Protein AF-A0A7W0QBA4-F1 (afdb_monomer_lite)

pLDDT: mean 84.72, std 22.88, range [30.45, 98.88]

Sequence (193 aa):
MWSRLVLVVLVSAGCRDLLGIEDARIVDAARGPLDVGVGDGGGDASGTPGEVSAALLAEWSGCMSLENFTATMMSPAWANLVSTGGQTCSNCHSSGEYGFVANPVDGVMFDMIATKRFYLQQFFVVDFTTGLSAAKVVVNRANINNVATAQPPHAQHPTFPVMNPGMSALDNFYERTRLRRLQGMCDPPRLQD

Structure (mmCIF, N/CA/C/O backbone):
data_AF-A0A7W0QBA4-F1
#
_entry.id   AF-A0A7W0QBA4-F1
#
loop_
_atom_site.group_PDB
_atom_site.id
_atom_site.type_symbol
_atom_site.label_atom_id
_atom_site.label_alt_id
_atom_site.label_comp_id
_atom_site.label_asym_id
_atom_site.label_entity_id
_atom_site.label_seq_id
_atom_site.pdbx_PDB_ins_code
_atom_site.Cartn_x
_atom_site.Cartn_y
_atom_site.Cartn_z
_atom_site.occupancy
_atom_site.B_iso_or_equiv
_atom_site.auth_seq_id
_atom_site.auth_comp_id
_atom_site.auth_asym_id
_atom_site.auth_atom_id
_atom_site.pdbx_PDB_model_num
ATOM 1 N N . MET A 1 1 ? -19.233 -26.504 -61.328 1.00 45.72 1 MET A N 1
ATOM 2 C CA . MET A 1 1 ? -18.551 -25.264 -60.896 1.00 45.72 1 MET A CA 1
ATOM 3 C C . MET A 1 1 ? -19.271 -24.751 -59.659 1.00 45.72 1 MET A C 1
ATOM 5 O O . MET A 1 1 ? -20.447 -24.444 -59.761 1.00 45.72 1 MET A O 1
ATOM 9 N N . TRP A 1 2 ? -18.630 -24.783 -58.489 1.00 35.44 2 TRP A N 1
ATOM 10 C CA . TRP A 1 2 ? -19.231 -24.368 -57.215 1.00 35.44 2 TRP A CA 1
ATOM 11 C C . TRP A 1 2 ? -18.683 -22.986 -56.840 1.00 35.44 2 TRP A C 1
ATOM 13 O O . TRP A 1 2 ? -17.490 -22.857 -56.576 1.00 35.44 2 TRP A O 1
ATOM 23 N N . SER A 1 3 ? -19.541 -21.962 -56.849 1.00 53.41 3 SER A N 1
ATOM 24 C CA . SER A 1 3 ? -19.205 -20.607 -56.391 1.00 53.41 3 SER A CA 1
ATOM 25 C C . SER A 1 3 ? -19.232 -20.544 -54.868 1.00 53.41 3 SER A C 1
ATOM 27 O O . SER A 1 3 ? -20.254 -20.841 -54.251 1.00 53.41 3 SER A O 1
ATOM 29 N N . ARG A 1 4 ? -18.118 -20.129 -54.258 1.00 60.41 4 ARG A N 1
ATOM 30 C CA . ARG A 1 4 ? -18.064 -19.763 -52.840 1.00 60.41 4 ARG A CA 1
ATOM 31 C C . ARG A 1 4 ? -18.326 -18.269 -52.683 1.00 60.41 4 ARG A C 1
ATOM 33 O O . ARG A 1 4 ? -17.564 -17.438 -53.164 1.00 60.41 4 ARG A O 1
ATOM 40 N N . LEU A 1 5 ? -19.417 -17.980 -51.987 1.00 50.75 5 LEU A N 1
ATOM 41 C CA . LEU A 1 5 ? -19.774 -16.695 -51.405 1.00 50.75 5 LEU A CA 1
ATOM 42 C C . LEU A 1 5 ? -18.809 -16.416 -50.236 1.00 50.75 5 LEU A C 1
ATOM 44 O O . LEU A 1 5 ? -18.718 -17.234 -49.321 1.00 50.75 5 LEU A O 1
ATOM 48 N N . VAL A 1 6 ? -18.087 -15.294 -50.253 1.00 55.28 6 VAL A N 1
ATOM 49 C CA . VAL A 1 6 ? -17.344 -14.795 -49.084 1.00 55.28 6 VAL A CA 1
ATOM 50 C C . VAL A 1 6 ? -18.068 -13.550 -48.595 1.00 55.28 6 VAL A C 1
ATOM 52 O O . VAL A 1 6 ? -18.006 -12.495 -49.221 1.00 55.28 6 VAL A O 1
ATOM 55 N N . LEU A 1 7 ? -18.796 -13.701 -47.490 1.00 46.59 7 LEU A N 1
ATOM 56 C CA . LEU A 1 7 ? -19.405 -12.604 -46.752 1.00 46.59 7 LEU A CA 1
ATOM 57 C C . LEU A 1 7 ? -18.383 -12.115 -45.720 1.00 46.59 7 LEU A C 1
ATOM 59 O O . LEU A 1 7 ? -18.110 -12.803 -44.739 1.00 46.59 7 LEU A O 1
ATOM 63 N N . VAL A 1 8 ? -17.800 -10.942 -45.957 1.00 43.72 8 VAL A N 1
ATOM 64 C CA . VAL A 1 8 ? -17.000 -10.226 -44.958 1.00 43.72 8 VAL A CA 1
ATOM 65 C C . VAL A 1 8 ? -17.965 -9.395 -44.122 1.00 43.72 8 VAL A C 1
ATOM 67 O O . VAL A 1 8 ? -18.492 -8.392 -44.597 1.00 43.72 8 VAL A O 1
ATOM 70 N N . VAL A 1 9 ? -18.213 -9.819 -42.884 1.00 42.31 9 VAL A N 1
ATOM 71 C CA . VAL A 1 9 ? -18.894 -8.986 -41.890 1.00 42.31 9 VAL A CA 1
ATOM 72 C C . VAL A 1 9 ? -17.817 -8.266 -41.080 1.00 42.31 9 VAL A C 1
ATOM 74 O O . VAL A 1 9 ? -17.157 -8.860 -40.232 1.00 42.31 9 VAL A O 1
ATOM 77 N N . LEU A 1 10 ? -17.631 -6.979 -41.365 1.00 44.59 10 LEU A N 1
ATOM 78 C CA . LEU A 1 10 ? -16.940 -6.044 -40.482 1.00 44.59 10 LEU A CA 1
ATOM 79 C C . LEU A 1 10 ? -17.926 -5.621 -39.388 1.00 44.59 10 LEU A C 1
ATOM 81 O O . LEU A 1 10 ? -18.837 -4.840 -39.653 1.00 44.59 10 LEU A O 1
ATOM 85 N N . VAL A 1 11 ? -17.750 -6.134 -38.168 1.00 39.34 11 VAL A N 1
ATOM 86 C CA . VAL A 1 11 ? -18.403 -5.577 -36.976 1.00 39.34 11 VAL A CA 1
ATOM 87 C C . VAL A 1 11 ? -17.375 -4.761 -36.207 1.00 39.34 11 VAL A C 1
ATOM 89 O O . VAL A 1 11 ? -16.488 -5.296 -35.549 1.00 39.34 11 VAL A O 1
ATOM 92 N N . SER A 1 12 ? -17.509 -3.443 -36.304 1.00 45.53 12 SER A N 1
ATOM 93 C CA . SER A 1 12 ? -16.925 -2.472 -35.387 1.00 45.53 12 SER A CA 1
ATOM 94 C C . SER A 1 12 ? -17.899 -2.217 -34.231 1.00 45.53 12 SER A C 1
ATOM 96 O O . SER A 1 12 ? -18.944 -1.604 -34.435 1.00 45.53 12 SER A O 1
ATOM 98 N N . ALA A 1 13 ? -17.550 -2.677 -33.034 1.00 36.69 13 ALA A N 1
ATOM 99 C CA . ALA A 1 13 ? -18.070 -2.261 -31.726 1.00 36.69 13 ALA A CA 1
ATOM 100 C C . ALA A 1 13 ? -17.107 -2.895 -30.706 1.00 36.69 13 ALA A C 1
ATOM 102 O O . ALA A 1 13 ? -16.804 -4.074 -30.819 1.00 36.69 13 ALA A O 1
ATOM 103 N N . GLY A 1 14 ? -16.453 -2.192 -29.792 1.00 30.45 14 GLY A N 1
ATOM 104 C CA . GLY A 1 14 ? -16.991 -1.227 -28.846 1.00 30.45 14 GLY A CA 1
ATOM 105 C C . GLY A 1 14 ? -16.596 -1.757 -27.466 1.00 30.45 14 GLY A C 1
ATOM 106 O O . GLY A 1 14 ? -16.993 -2.858 -27.100 1.00 30.45 14 GLY A O 1
ATOM 107 N N . CYS A 1 15 ? -15.763 -1.017 -26.733 1.00 41.12 15 CYS A N 1
ATOM 108 C CA . CYS A 1 15 ? -15.451 -1.309 -25.336 1.00 41.12 15 CYS A CA 1
ATOM 109 C C . CYS A 1 15 ? -16.746 -1.294 -24.521 1.00 41.12 15 CYS A C 1
ATOM 111 O O . CYS A 1 15 ? -17.309 -0.222 -24.299 1.00 41.12 15 CYS A O 1
ATOM 113 N N . ARG A 1 16 ? -17.217 -2.463 -24.088 1.00 37.34 16 ARG A N 1
ATOM 114 C CA . ARG A 1 16 ? -18.247 -2.590 -23.058 1.00 37.34 16 ARG A CA 1
ATOM 115 C C . ARG A 1 16 ? -18.278 -4.011 -22.498 1.00 37.34 16 ARG A C 1
ATOM 117 O O . ARG A 1 16 ? -18.418 -4.967 -23.250 1.00 37.34 16 ARG A O 1
ATOM 124 N N . ASP A 1 17 ? -18.144 -4.079 -21.179 1.00 38.47 17 ASP A N 1
ATOM 125 C CA . ASP A 1 17 ? -18.744 -5.060 -20.275 1.00 38.47 17 ASP A CA 1
ATOM 126 C C . ASP A 1 17 ? -18.506 -6.552 -20.567 1.00 38.47 17 ASP A C 1
ATOM 128 O O . ASP A 1 17 ? -19.326 -7.241 -21.166 1.00 38.47 17 ASP A O 1
ATOM 132 N N . LEU A 1 18 ? -17.412 -7.081 -20.010 1.00 37.62 18 LEU A N 1
ATOM 133 C CA . LEU A 1 18 ? -17.233 -8.511 -19.750 1.00 37.62 18 LEU A CA 1
ATOM 134 C C . LEU A 1 18 ? -16.583 -8.703 -18.377 1.00 37.62 18 LEU A C 1
ATOM 136 O O . LEU A 1 18 ? -15.387 -8.936 -18.294 1.00 37.62 18 LEU A O 1
ATOM 140 N N . LEU A 1 19 ? -17.384 -8.597 -17.316 1.00 42.78 19 LEU A N 1
ATOM 141 C CA . LEU A 1 19 ? -17.355 -9.506 -16.163 1.00 42.78 19 LEU A CA 1
ATOM 142 C C . LEU A 1 19 ? -18.742 -9.469 -15.510 1.00 42.78 19 LEU A C 1
ATOM 144 O O . LEU A 1 19 ? -19.047 -8.613 -14.683 1.00 42.78 19 LEU A O 1
ATOM 148 N N . GLY A 1 20 ? -19.590 -10.404 -15.940 1.00 34.78 20 GLY A N 1
ATOM 149 C CA . GLY A 1 20 ? -20.865 -10.703 -15.309 1.00 34.78 20 GLY A CA 1
ATOM 150 C C . GLY A 1 20 ? -20.654 -11.294 -13.919 1.00 34.78 20 GLY A C 1
ATOM 151 O O . GLY A 1 20 ? -20.263 -12.450 -13.780 1.00 34.78 20 GLY A O 1
ATOM 152 N N . ILE A 1 21 ? -20.954 -10.494 -12.901 1.00 43.38 21 ILE A N 1
ATOM 153 C CA . ILE A 1 21 ? -21.351 -10.982 -11.583 1.00 43.38 21 ILE A CA 1
ATOM 154 C C . ILE A 1 21 ? -22.841 -10.672 -11.478 1.00 43.38 21 ILE A C 1
ATOM 156 O O . ILE A 1 21 ? -23.240 -9.633 -10.959 1.00 43.38 21 ILE A O 1
ATOM 160 N N . GLU A 1 22 ? -23.662 -11.542 -12.057 1.00 47.38 22 GLU A N 1
ATOM 161 C CA . GLU A 1 22 ? -25.091 -11.556 -11.770 1.00 47.38 22 GLU A CA 1
ATOM 162 C C . GLU A 1 22 ? -25.349 -12.542 -10.625 1.00 47.38 22 GLU A C 1
ATOM 164 O O . GLU A 1 22 ? -24.868 -13.673 -10.629 1.00 47.38 22 GLU A O 1
ATOM 169 N N . ASP A 1 23 ? -26.133 -12.066 -9.660 1.00 47.59 23 ASP A N 1
ATOM 170 C CA . ASP A 1 23 ? -26.875 -12.837 -8.661 1.00 47.59 23 ASP A CA 1
ATOM 171 C C . ASP A 1 23 ? -26.090 -13.450 -7.479 1.00 47.59 23 ASP A C 1
ATOM 173 O O . ASP A 1 23 ? -26.145 -14.644 -7.189 1.00 47.59 23 ASP A O 1
ATOM 177 N N . ALA A 1 24 ? -25.466 -12.587 -6.672 1.00 43.06 24 ALA A N 1
ATOM 178 C CA . ALA A 1 24 ? -25.405 -12.827 -5.230 1.00 43.06 24 ALA A CA 1
ATOM 179 C C . ALA A 1 24 ? -26.558 -12.064 -4.570 1.00 43.06 24 ALA A C 1
ATOM 181 O O . ALA A 1 24 ? -26.419 -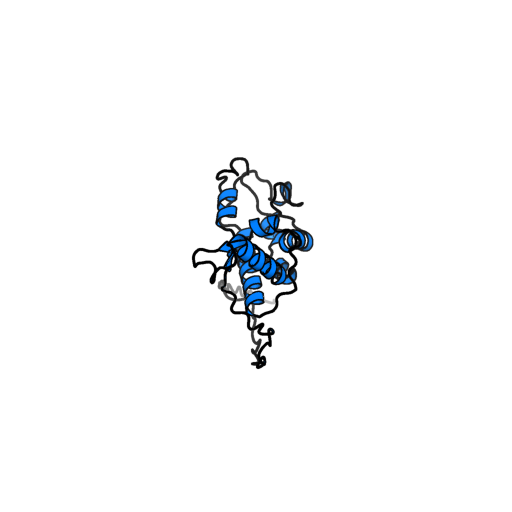10.910 -4.160 1.00 43.06 24 ALA A O 1
ATOM 182 N N . ARG A 1 25 ? -27.719 -12.719 -4.483 1.00 39.66 25 ARG A N 1
ATOM 183 C CA . ARG A 1 25 ? -28.783 -12.306 -3.570 1.00 39.66 25 ARG A CA 1
ATOM 184 C C . ARG A 1 25 ? -28.181 -12.201 -2.177 1.00 39.66 25 ARG A C 1
ATOM 186 O O . ARG A 1 25 ? -27.813 -13.208 -1.574 1.00 39.66 25 ARG A O 1
ATOM 193 N N . ILE A 1 26 ? -28.091 -10.974 -1.680 1.00 43.50 26 ILE A N 1
ATOM 194 C CA . ILE A 1 26 ? -27.924 -10.693 -0.261 1.00 43.50 26 ILE A CA 1
ATOM 195 C C . ILE A 1 26 ? -29.201 -11.211 0.398 1.00 43.50 26 ILE A C 1
ATOM 197 O O . ILE A 1 26 ? -30.227 -10.539 0.441 1.00 43.50 26 ILE A O 1
ATOM 201 N N . VAL A 1 27 ? -29.164 -12.466 0.832 1.00 45.78 27 VAL A N 1
ATOM 202 C CA . VAL A 1 27 ? -30.035 -12.923 1.904 1.00 45.78 27 VAL A CA 1
ATOM 203 C C . VAL A 1 27 ? -29.651 -12.101 3.124 1.00 45.78 27 VAL A C 1
ATOM 205 O O . VAL A 1 27 ? -28.523 -12.198 3.611 1.00 45.78 27 VAL A O 1
ATOM 208 N N . ASP A 1 28 ? -30.598 -11.280 3.573 1.00 48.62 28 ASP A N 1
ATOM 209 C CA . ASP A 1 28 ? -30.685 -10.746 4.927 1.00 48.62 28 ASP A CA 1
ATOM 210 C C . ASP A 1 28 ? -30.598 -11.915 5.919 1.00 48.62 28 ASP A C 1
ATOM 212 O O . ASP A 1 28 ? -31.590 -12.439 6.426 1.00 48.62 28 ASP A O 1
ATOM 216 N N . ALA A 1 29 ? -29.378 -12.362 6.196 1.00 49.56 29 ALA A N 1
ATOM 217 C CA . ALA A 1 29 ? -29.083 -13.025 7.442 1.00 49.56 29 ALA A CA 1
ATOM 218 C C . ALA A 1 29 ? -29.080 -11.911 8.481 1.00 49.56 29 ALA A C 1
ATOM 220 O O . ALA A 1 29 ? -28.081 -11.212 8.657 1.00 49.56 29 ALA A O 1
ATOM 221 N N . ALA A 1 30 ? -30.232 -11.738 9.127 1.00 47.69 30 ALA A N 1
ATOM 222 C CA . ALA A 1 30 ? -30.362 -11.056 10.397 1.00 47.69 30 ALA A CA 1
ATOM 223 C C . ALA A 1 30 ? -29.264 -11.578 11.335 1.00 47.69 30 ALA A C 1
ATOM 225 O O . ALA A 1 30 ? -29.395 -12.621 11.978 1.00 47.69 30 ALA A O 1
ATOM 226 N N . ARG A 1 31 ? -28.134 -10.868 11.358 1.00 48.75 31 ARG A N 1
ATOM 227 C CA . ARG A 1 31 ? -27.120 -11.013 12.386 1.00 48.75 31 ARG A CA 1
ATOM 228 C C . ARG A 1 31 ? -27.800 -10.516 13.652 1.00 48.75 31 ARG A C 1
ATOM 230 O O . ARG A 1 31 ? -28.075 -9.325 13.788 1.00 48.75 31 ARG A O 1
ATOM 237 N N . GLY A 1 32 ? -28.116 -11.455 14.543 1.00 43.56 32 GLY A N 1
ATOM 238 C CA . GLY A 1 32 ? -28.360 -11.131 15.940 1.00 43.56 32 GLY A CA 1
ATOM 239 C C . GLY A 1 32 ? -27.224 -10.244 16.463 1.00 43.56 32 GLY A C 1
ATOM 240 O O . GLY A 1 32 ? -26.131 -10.255 15.883 1.00 43.56 32 GLY A O 1
ATOM 241 N N . PRO A 1 33 ? -27.482 -9.437 17.503 1.00 41.00 33 PRO A N 1
ATOM 242 C CA . PRO A 1 33 ? -26.489 -8.515 18.026 1.00 41.00 33 PRO A CA 1
ATOM 243 C C . PRO A 1 33 ? -25.204 -9.291 18.300 1.00 41.00 33 PRO A C 1
ATOM 245 O O . PRO A 1 33 ? -25.204 -10.274 19.040 1.00 41.00 33 PRO A O 1
ATOM 248 N N . LEU A 1 34 ? -24.125 -8.877 17.637 1.00 45.38 34 LEU A N 1
ATOM 249 C CA . LEU A 1 34 ? -22.789 -9.244 18.058 1.00 45.38 34 LEU A CA 1
ATOM 250 C C . LEU A 1 34 ? -22.664 -8.706 19.479 1.00 45.38 34 LEU A C 1
ATOM 252 O O . LEU A 1 34 ? -22.518 -7.502 19.675 1.00 45.38 34 LEU A O 1
ATOM 256 N N . ASP A 1 35 ? -22.773 -9.600 20.455 1.00 35.34 35 ASP A N 1
ATOM 257 C CA . ASP A 1 35 ? -22.315 -9.371 21.817 1.00 35.34 35 ASP A CA 1
ATOM 258 C C . ASP A 1 35 ? -20.780 -9.326 21.770 1.00 35.34 35 ASP A C 1
ATOM 260 O O . ASP A 1 35 ? -20.065 -10.259 22.133 1.00 35.34 35 ASP A O 1
ATOM 264 N N . VAL A 1 36 ? -20.259 -8.239 21.193 1.00 47.88 36 VAL A N 1
ATOM 265 C CA . VAL A 1 36 ? -18.981 -7.682 21.617 1.00 47.88 36 VAL A CA 1
ATOM 266 C C . VAL A 1 36 ? -19.221 -7.299 23.060 1.00 47.88 36 VAL A C 1
ATOM 268 O O . VAL A 1 36 ? -19.867 -6.284 23.304 1.00 47.88 36 VAL A O 1
ATOM 271 N N . GLY A 1 37 ? -18.779 -8.164 23.976 1.00 36.34 37 GLY A N 1
ATOM 272 C CA . GLY A 1 37 ? -18.948 -7.981 25.408 1.00 36.34 37 GLY A CA 1
ATOM 273 C C . GLY A 1 37 ? -18.730 -6.520 25.767 1.00 36.34 37 GLY A C 1
ATOM 274 O O . GLY A 1 37 ? -17.611 -6.008 25.690 1.00 36.34 37 GLY A O 1
ATOM 275 N N . VAL A 1 38 ? -19.836 -5.851 26.088 1.00 43.50 38 VAL A N 1
ATOM 276 C CA . VAL A 1 38 ? -19.849 -4.468 26.537 1.00 43.50 38 VAL A CA 1
ATOM 277 C C . VAL A 1 38 ? -19.239 -4.500 27.928 1.00 43.50 38 VAL A C 1
ATOM 279 O O . VAL A 1 38 ? -19.915 -4.672 28.938 1.00 43.50 38 VAL A O 1
ATOM 282 N N . GLY A 1 39 ? -17.912 -4.407 27.972 1.00 40.94 39 GLY A N 1
ATOM 283 C CA . GLY A 1 39 ? -17.235 -3.870 29.131 1.00 40.94 39 GLY A CA 1
ATOM 284 C C . GLY A 1 39 ? -17.752 -2.451 29.296 1.00 40.94 39 GLY A C 1
ATOM 285 O O . GLY A 1 39 ? -17.427 -1.579 28.496 1.00 40.94 39 GLY A O 1
ATOM 286 N N . ASP A 1 40 ? -18.586 -2.256 30.311 1.00 42.72 40 ASP A N 1
ATOM 287 C CA . ASP A 1 40 ? -19.235 -1.007 30.720 1.00 42.72 40 ASP A CA 1
ATOM 288 C C . ASP A 1 40 ? -18.215 -0.008 31.317 1.00 42.72 40 ASP A C 1
ATOM 290 O O . ASP A 1 40 ? -18.394 0.585 32.378 1.00 42.72 40 ASP A O 1
ATOM 294 N N . GLY A 1 41 ? -17.062 0.115 30.661 1.00 43.06 41 GLY A N 1
ATOM 295 C CA . GLY A 1 41 ? -16.023 1.077 30.962 1.00 43.06 41 GLY A CA 1
ATOM 296 C C . GLY A 1 41 ? -16.129 2.205 29.957 1.00 43.06 41 GLY A C 1
ATOM 297 O O . GLY A 1 41 ? -15.647 2.072 28.836 1.00 43.06 41 GLY A O 1
ATOM 298 N N . GLY A 1 42 ? -16.747 3.313 30.366 1.00 43.16 42 GLY A N 1
ATOM 299 C CA . GLY A 1 42 ? -16.708 4.596 29.665 1.00 43.16 42 GLY A CA 1
ATOM 300 C C . GLY A 1 42 ? -15.283 5.147 29.586 1.00 43.16 42 GLY A C 1
ATOM 301 O O . GLY A 1 42 ? -14.950 6.126 30.245 1.00 43.16 42 GLY A O 1
ATOM 302 N N . GLY A 1 43 ? -14.426 4.482 28.817 1.00 44.28 43 GLY A N 1
ATOM 303 C CA . GLY A 1 43 ? -13.134 4.987 28.409 1.00 44.28 43 GLY A CA 1
ATOM 304 C C . GLY A 1 43 ? -13.364 5.932 27.249 1.00 44.28 43 GLY A C 1
ATOM 305 O O . GLY A 1 43 ? -13.746 5.497 26.162 1.00 44.28 43 GLY A O 1
ATOM 306 N N . ASP A 1 44 ? -13.130 7.221 27.484 1.00 54.12 44 ASP A N 1
ATOM 307 C CA . ASP A 1 44 ? -12.866 8.182 26.420 1.00 54.12 44 ASP A CA 1
ATOM 308 C C . ASP A 1 44 ? -12.001 7.515 25.344 1.00 54.12 44 ASP A C 1
ATOM 310 O O . ASP A 1 44 ? -11.080 6.761 25.674 1.00 54.12 44 ASP A O 1
ATOM 314 N N . ALA A 1 45 ? -12.265 7.803 24.068 1.00 54.72 45 ALA A N 1
ATOM 315 C CA . ALA A 1 45 ? -11.387 7.468 22.946 1.00 54.72 45 ALA A CA 1
ATOM 316 C C . ALA A 1 45 ? -10.035 8.211 23.080 1.00 54.72 45 ALA A C 1
ATOM 318 O O . ALA A 1 45 ? -9.700 9.095 22.298 1.00 54.72 45 ALA A O 1
ATOM 319 N N . SER A 1 46 ? -9.291 7.883 24.132 1.00 65.12 46 SER A N 1
ATOM 320 C CA . SER A 1 46 ? -8.207 8.638 24.766 1.00 65.12 46 SER A CA 1
ATOM 321 C C . SER A 1 46 ? -6.829 8.091 24.400 1.00 65.12 46 SER A C 1
ATOM 323 O O . SER A 1 46 ? -5.838 8.394 25.058 1.00 65.12 46 SER A O 1
ATOM 325 N N . GLY A 1 47 ? -6.752 7.311 23.321 1.00 85.56 47 GLY A N 1
ATOM 326 C CA . GLY A 1 47 ? -5.483 6.865 22.767 1.00 85.56 47 GLY A CA 1
ATOM 327 C C . GLY A 1 47 ? -4.718 8.026 22.134 1.00 85.56 47 GLY A C 1
ATOM 328 O O . GLY A 1 47 ? -5.284 8.877 21.445 1.00 85.56 47 GLY A O 1
ATOM 329 N N . THR A 1 48 ? -3.406 8.044 22.323 1.00 94.69 48 THR A N 1
ATOM 330 C CA . THR A 1 48 ? -2.494 8.890 21.553 1.00 94.69 48 THR A CA 1
ATOM 331 C C . THR A 1 48 ? -2.583 8.550 20.055 1.00 94.69 48 THR A C 1
ATOM 333 O O . THR A 1 48 ? -2.941 7.424 19.693 1.00 94.69 48 THR A O 1
ATOM 336 N N . PRO A 1 49 ? -2.195 9.464 19.141 1.00 95.31 49 PRO A N 1
ATOM 337 C CA . PRO A 1 49 ? -2.126 9.146 17.712 1.00 95.31 49 PRO A CA 1
ATOM 338 C C . PRO A 1 49 ? -1.313 7.876 17.404 1.00 95.31 49 PRO A C 1
ATOM 340 O O . PRO A 1 49 ? -1.652 7.131 16.488 1.00 95.31 49 PRO A O 1
ATOM 343 N N . GLY A 1 50 ? -0.256 7.606 18.178 1.00 95.56 50 GLY A N 1
ATOM 344 C CA . GLY A 1 50 ? 0.567 6.407 18.025 1.00 95.56 50 GLY A CA 1
ATOM 345 C C . GLY A 1 50 ? -0.190 5.120 18.352 1.00 95.56 50 GLY A C 1
ATOM 346 O O . GLY A 1 50 ? -0.141 4.172 17.570 1.00 95.56 50 GLY A O 1
ATOM 347 N N . GLU A 1 51 ? -0.934 5.101 19.458 1.00 95.75 51 GLU A N 1
ATOM 348 C CA . GLU A 1 51 ? -1.742 3.947 19.875 1.00 95.75 51 GLU A CA 1
ATOM 349 C C . GLU A 1 51 ? -2.895 3.688 18.903 1.00 95.75 51 GLU A C 1
ATOM 351 O O . GLU A 1 51 ? -3.091 2.553 18.468 1.00 95.75 51 GLU A O 1
ATOM 356 N N . VAL A 1 52 ? -3.603 4.745 18.486 1.00 96.19 52 VAL A N 1
ATOM 357 C CA . VAL A 1 52 ? -4.681 4.640 17.489 1.00 96.19 52 VAL A CA 1
ATOM 358 C C . VAL A 1 52 ? -4.130 4.134 16.156 1.00 96.19 52 VAL A C 1
ATOM 360 O O . VAL A 1 52 ? -4.724 3.255 15.532 1.00 96.19 52 VAL A O 1
ATOM 363 N N . SER A 1 53 ? -2.966 4.637 15.733 1.00 97.06 53 SER A N 1
ATOM 364 C CA . SER A 1 53 ? -2.315 4.189 14.501 1.00 97.06 53 SER A CA 1
ATOM 365 C C . SER A 1 53 ? -1.923 2.713 14.568 1.00 97.06 53 SER A C 1
ATOM 367 O O . SER A 1 53 ? -2.230 1.945 13.655 1.00 97.06 53 SER A O 1
ATOM 369 N N . ALA A 1 54 ? -1.294 2.294 15.669 1.00 96.69 54 ALA A N 1
ATOM 370 C CA . ALA A 1 54 ? -0.887 0.910 15.875 1.00 96.69 54 ALA A CA 1
ATOM 371 C C . ALA A 1 54 ? -2.089 -0.045 15.863 1.00 96.69 54 ALA A C 1
ATOM 373 O O . ALA A 1 54 ? -2.033 -1.070 15.183 1.00 96.69 54 ALA A O 1
ATOM 374 N N . ALA A 1 55 ? -3.182 0.310 16.546 1.00 96.56 55 ALA A N 1
ATOM 375 C CA . ALA A 1 55 ? -4.404 -0.489 16.576 1.00 96.56 55 ALA A CA 1
ATOM 376 C C . ALA A 1 55 ? -5.050 -0.613 15.185 1.00 96.56 55 ALA A C 1
ATOM 378 O O . ALA A 1 55 ? -5.363 -1.721 14.751 1.00 96.56 55 ALA A O 1
ATOM 379 N N . LEU A 1 56 ? -5.184 0.499 14.451 1.00 97.81 56 LEU A N 1
ATOM 380 C CA . LEU A 1 56 ? -5.771 0.497 13.106 1.00 97.81 56 LEU A CA 1
ATOM 381 C C . LEU A 1 56 ? -4.928 -0.290 12.100 1.00 97.81 56 LEU A C 1
ATOM 383 O O . LEU A 1 56 ? -5.482 -1.025 11.287 1.00 97.81 56 LEU A O 1
ATOM 387 N N . LEU A 1 57 ? -3.599 -0.166 12.140 1.00 98.31 57 LEU A N 1
ATOM 388 C CA . LEU A 1 57 ? -2.717 -0.929 11.252 1.00 98.31 57 LEU A CA 1
ATOM 389 C C . LEU A 1 57 ? -2.700 -2.423 11.601 1.00 98.31 57 LEU A C 1
ATOM 391 O O . LEU A 1 57 ? -2.658 -3.257 10.695 1.00 98.31 57 LEU A O 1
ATOM 395 N N . ALA A 1 58 ? -2.777 -2.771 12.889 1.00 98.25 58 ALA A N 1
ATOM 396 C CA . ALA A 1 58 ? -2.908 -4.157 13.327 1.00 98.25 58 ALA A CA 1
ATOM 397 C C . ALA A 1 58 ? -4.224 -4.770 12.820 1.00 98.25 58 ALA A C 1
ATOM 399 O O . ALA A 1 58 ? -4.193 -5.813 12.166 1.00 98.25 58 ALA A O 1
ATOM 400 N N . GLU A 1 59 ? -5.360 -4.096 13.018 1.00 98.25 59 GLU A N 1
ATOM 401 C CA . GLU A 1 59 ? -6.656 -4.512 12.464 1.00 98.25 59 GLU A CA 1
ATOM 402 C C . GLU A 1 59 ? -6.581 -4.666 10.936 1.00 98.25 59 GLU A C 1
ATOM 404 O O . GLU A 1 59 ? -6.928 -5.713 10.386 1.00 98.25 59 GLU A O 1
ATOM 409 N N . TRP A 1 60 ? -6.048 -3.655 10.243 1.00 98.62 60 TRP A N 1
ATOM 410 C CA . TRP A 1 60 ? -5.928 -3.640 8.786 1.00 98.62 60 TRP A CA 1
ATOM 411 C C . TRP A 1 60 ? -5.154 -4.843 8.241 1.00 98.62 60 TRP A C 1
ATOM 413 O O . TRP A 1 60 ? -5.575 -5.451 7.256 1.00 98.62 60 TRP A O 1
ATOM 423 N N . SER A 1 61 ? -4.071 -5.244 8.913 1.00 98.69 61 SER A N 1
ATOM 424 C CA . SER A 1 61 ? -3.292 -6.431 8.535 1.00 98.69 61 SER A CA 1
ATOM 425 C C . SER A 1 61 ? -4.078 -7.744 8.623 1.00 98.69 61 SER A C 1
ATOM 427 O O . SER A 1 61 ? -3.835 -8.661 7.836 1.00 98.69 61 SER A O 1
ATOM 429 N N . GLY A 1 62 ? -5.050 -7.829 9.536 1.00 98.56 62 GLY A N 1
ATOM 430 C CA . GLY A 1 62 ? -5.995 -8.943 9.627 1.00 98.56 62 GLY A CA 1
ATOM 431 C C . GLY A 1 62 ? -7.068 -8.893 8.536 1.00 98.56 62 GLY A C 1
ATOM 432 O O . GLY A 1 62 ? -7.514 -9.927 8.042 1.00 98.56 62 GLY A O 1
ATOM 433 N N . CYS A 1 63 ? -7.453 -7.696 8.090 1.00 98.69 63 CYS A N 1
ATOM 434 C CA . CYS A 1 63 ? -8.446 -7.510 7.027 1.00 98.69 63 CYS A CA 1
ATOM 435 C C . CYS A 1 63 ? -7.895 -7.759 5.615 1.00 98.69 63 CYS A C 1
ATOM 437 O O . CYS A 1 63 ? -8.662 -8.055 4.693 1.00 98.69 63 CYS A O 1
ATOM 439 N N . MET A 1 64 ? -6.579 -7.640 5.425 1.00 98.81 64 MET A N 1
ATOM 440 C CA . MET A 1 64 ? -5.904 -8.030 4.187 1.00 98.81 64 MET A CA 1
ATOM 441 C C . MET A 1 64 ? -6.081 -9.535 3.918 1.00 98.81 64 MET A C 1
ATOM 443 O O . MET A 1 64 ? -6.242 -10.332 4.837 1.00 98.81 64 MET A O 1
ATOM 447 N N . SER A 1 65 ? -6.022 -9.960 2.655 1.00 98.69 65 SER A N 1
ATOM 448 C CA . SER A 1 65 ? -5.999 -11.392 2.307 1.00 98.69 65 SER A CA 1
ATOM 449 C C . SER A 1 65 ? -5.155 -11.633 1.065 1.00 98.69 65 SER A C 1
ATOM 451 O O . SER A 1 65 ? -5.167 -10.808 0.149 1.00 98.69 65 SER A O 1
ATOM 453 N N . LEU A 1 66 ? -4.450 -12.767 1.035 1.00 98.69 66 LEU A N 1
ATOM 454 C CA . LEU A 1 66 ? -3.620 -13.156 -0.104 1.00 98.69 66 LEU A CA 1
ATOM 455 C C . LEU A 1 66 ? -4.461 -13.310 -1.377 1.00 98.69 66 LEU A C 1
ATOM 457 O O . LEU A 1 66 ? -4.049 -12.859 -2.435 1.00 98.69 66 LEU A O 1
ATOM 461 N N . GLU A 1 67 ? -5.675 -13.855 -1.259 1.00 98.69 67 GLU A N 1
ATOM 462 C CA . GLU A 1 67 ? -6.619 -13.972 -2.375 1.00 98.69 67 GLU A CA 1
ATOM 463 C C . GLU A 1 67 ? -6.896 -12.615 -3.035 1.00 98.69 67 GLU A C 1
ATOM 465 O O . GLU A 1 67 ? -6.719 -12.466 -4.243 1.00 98.69 67 GLU A O 1
ATOM 470 N N . ASN A 1 68 ? -7.272 -11.598 -2.249 1.00 98.62 68 ASN A N 1
ATOM 471 C CA . ASN A 1 68 ? -7.506 -10.263 -2.792 1.00 98.62 68 ASN A CA 1
ATOM 472 C C . ASN A 1 68 ? -6.217 -9.622 -3.314 1.00 98.62 68 ASN A C 1
ATOM 474 O O . ASN A 1 68 ? -6.285 -8.885 -4.288 1.00 98.62 68 ASN A O 1
ATOM 478 N N . PHE A 1 69 ? -5.067 -9.892 -2.694 1.00 98.75 69 PHE A N 1
ATOM 479 C CA . PHE A 1 69 ? -3.772 -9.362 -3.125 1.00 98.75 69 PHE A CA 1
ATOM 480 C C . PHE A 1 69 ? -3.366 -9.893 -4.509 1.00 98.75 69 PHE A C 1
ATOM 482 O O . PHE A 1 69 ? -3.009 -9.112 -5.394 1.00 98.75 69 PHE A O 1
ATOM 489 N N . THR A 1 70 ? -3.504 -11.206 -4.717 1.00 98.75 70 THR A N 1
ATOM 490 C CA . THR A 1 70 ? -3.305 -11.868 -6.012 1.00 98.75 70 THR A CA 1
ATOM 491 C C . THR A 1 70 ? -4.335 -11.393 -7.033 1.00 98.75 70 THR A C 1
ATOM 493 O O . THR A 1 70 ? -3.976 -11.012 -8.145 1.00 98.75 70 THR A O 1
ATOM 496 N N . ALA A 1 71 ? -5.619 -11.337 -6.661 1.00 98.62 71 ALA A N 1
ATOM 497 C CA . ALA A 1 71 ? -6.693 -10.925 -7.567 1.00 98.62 71 ALA A CA 1
ATOM 498 C C . ALA A 1 71 ? -6.547 -9.479 -8.073 1.00 98.62 71 ALA A C 1
ATOM 500 O O . ALA A 1 71 ? -7.055 -9.149 -9.144 1.00 98.62 71 ALA A O 1
ATOM 501 N N . THR A 1 72 ? -5.871 -8.605 -7.323 1.00 98.62 72 THR A N 1
ATOM 502 C CA . THR A 1 72 ? -5.610 -7.216 -7.730 1.00 98.62 72 THR A CA 1
ATOM 503 C C . THR A 1 72 ? -4.253 -7.016 -8.381 1.00 98.62 72 THR A C 1
ATOM 505 O O . THR A 1 72 ? -3.919 -5.879 -8.708 1.00 98.62 72 THR A O 1
ATOM 508 N N . MET A 1 73 ? -3.490 -8.091 -8.607 1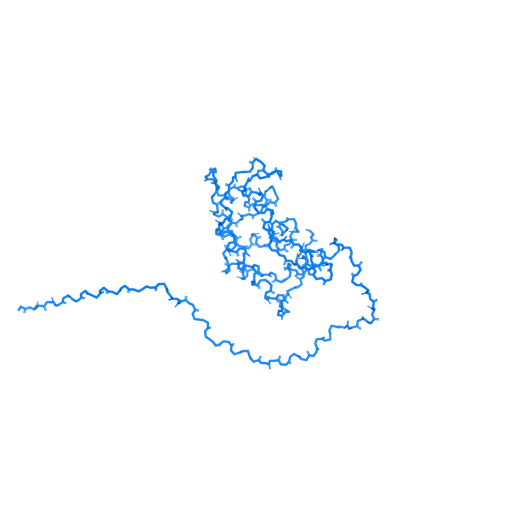.00 98.50 73 MET A N 1
ATOM 509 C CA . MET A 1 73 ? -2.185 -8.054 -9.270 1.00 98.50 73 MET A CA 1
ATOM 510 C C . MET A 1 73 ? -1.158 -7.179 -8.533 1.00 98.50 73 MET A C 1
ATOM 512 O O . MET A 1 73 ? -0.292 -6.581 -9.171 1.00 98.50 73 MET A O 1
ATOM 516 N N . MET A 1 74 ? -1.235 -7.088 -7.198 1.00 98.62 74 MET A N 1
ATOM 517 C CA . MET A 1 74 ? -0.369 -6.205 -6.403 1.00 98.62 74 MET A CA 1
ATOM 518 C C . MET A 1 74 ? 1.119 -6.475 -6.628 1.00 98.62 74 MET A C 1
ATOM 520 O O . MET A 1 74 ? 1.868 -5.557 -6.966 1.00 98.62 74 MET A O 1
ATOM 524 N N . SER A 1 75 ? 1.543 -7.729 -6.481 1.00 98.69 75 SER A N 1
ATOM 525 C CA . SER A 1 75 ? 2.939 -8.120 -6.664 1.00 98.69 75 SER A CA 1
ATOM 526 C C . SER A 1 75 ? 3.449 -7.857 -8.083 1.00 98.69 75 SER A C 1
ATOM 528 O O . SER A 1 75 ? 4.377 -7.058 -8.229 1.00 98.69 75 SER A O 1
ATOM 530 N N . PRO A 1 76 ? 2.856 -8.427 -9.152 1.00 98.50 76 PRO A N 1
ATOM 531 C CA . PRO A 1 76 ? 3.377 -8.228 -10.500 1.00 98.50 76 PRO A CA 1
ATOM 532 C C . PRO A 1 76 ? 3.294 -6.770 -10.971 1.00 98.50 76 PRO A C 1
ATOM 534 O O . PRO A 1 76 ? 4.154 -6.351 -11.745 1.00 98.50 76 PRO A O 1
ATOM 537 N N . ALA A 1 77 ? 2.311 -5.980 -10.524 1.00 98.56 77 ALA A N 1
ATOM 538 C CA . ALA A 1 77 ? 2.193 -4.579 -10.928 1.00 98.56 77 ALA A CA 1
ATOM 539 C C . ALA A 1 77 ? 3.315 -3.701 -10.353 1.00 98.56 77 ALA A C 1
ATOM 541 O O . ALA A 1 77 ? 3.837 -2.842 -11.064 1.00 98.56 77 ALA A O 1
ATOM 542 N N . TRP A 1 78 ? 3.709 -3.927 -9.095 1.00 98.56 78 TRP A N 1
ATOM 543 C CA . TRP A 1 78 ? 4.832 -3.221 -8.473 1.00 98.56 78 TRP A CA 1
ATOM 544 C C . TRP A 1 78 ? 6.181 -3.786 -8.909 1.00 98.56 78 TRP A C 1
ATOM 546 O O . TRP A 1 78 ? 7.063 -3.026 -9.295 1.00 98.56 78 TRP A O 1
ATOM 556 N N . ALA A 1 79 ? 6.342 -5.110 -8.906 1.00 98.50 79 ALA A N 1
ATOM 557 C CA . ALA A 1 79 ? 7.599 -5.776 -9.244 1.00 98.50 79 ALA A CA 1
ATOM 558 C C . ALA A 1 79 ? 8.098 -5.434 -10.656 1.00 98.50 79 ALA A C 1
ATOM 560 O O . ALA A 1 79 ? 9.299 -5.233 -10.837 1.00 98.50 79 ALA A O 1
ATOM 561 N N . ASN A 1 80 ? 7.183 -5.329 -11.628 1.00 98.50 80 ASN A N 1
ATOM 562 C CA . ASN A 1 80 ? 7.501 -5.071 -13.035 1.00 98.50 80 ASN A CA 1
ATOM 563 C C . ASN A 1 80 ? 7.492 -3.582 -13.414 1.00 98.50 80 ASN A C 1
ATOM 565 O O . ASN A 1 80 ? 7.701 -3.254 -14.584 1.00 98.50 80 ASN A O 1
ATOM 569 N N . LEU A 1 81 ? 7.235 -2.673 -12.469 1.00 98.19 81 LEU A N 1
ATOM 570 C CA . LEU A 1 81 ? 7.255 -1.243 -12.755 1.00 98.19 81 LEU A CA 1
ATOM 571 C C . LEU A 1 81 ? 8.679 -0.810 -13.116 1.00 98.19 81 LEU A C 1
ATOM 573 O O . LEU A 1 81 ? 9.610 -1.009 -12.338 1.00 98.19 81 LEU A O 1
ATOM 577 N N . VAL A 1 82 ? 8.843 -0.229 -14.305 1.00 98.12 82 VAL A N 1
ATOM 578 C CA . VAL A 1 82 ? 10.145 0.202 -14.826 1.00 98.12 82 VAL A CA 1
ATOM 579 C C . VAL A 1 82 ? 10.398 1.658 -14.444 1.00 98.12 82 VAL A C 1
ATOM 581 O O . VAL A 1 82 ? 9.578 2.538 -14.712 1.00 98.12 82 VAL A O 1
ATOM 584 N N . SER A 1 83 ? 11.547 1.909 -13.827 1.00 97.88 83 SER A N 1
ATOM 585 C CA . SER A 1 83 ? 12.024 3.255 -13.508 1.00 97.88 83 SER A CA 1
ATOM 586 C C . SER A 1 83 ? 12.611 3.969 -14.730 1.00 97.88 83 SER A C 1
ATOM 588 O O . SER A 1 83 ? 12.903 3.358 -15.759 1.00 97.88 83 SER A O 1
ATOM 590 N N . THR A 1 84 ? 12.884 5.267 -14.608 1.00 97.38 84 THR A N 1
ATOM 591 C CA . THR A 1 84 ? 13.617 6.040 -15.626 1.00 97.38 84 THR A CA 1
ATOM 592 C C . THR A 1 84 ? 15.048 5.544 -15.857 1.00 97.38 84 THR A C 1
ATOM 594 O O . THR A 1 84 ? 15.620 5.819 -16.908 1.00 97.38 84 THR A O 1
ATOM 597 N N . GLY A 1 85 ? 15.605 4.757 -14.929 1.00 95.12 85 GLY A N 1
ATOM 598 C CA . GLY A 1 85 ? 16.885 4.059 -15.086 1.00 95.12 85 GLY A CA 1
ATOM 599 C C . GLY A 1 85 ? 16.801 2.734 -15.858 1.00 95.12 85 GLY A C 1
ATOM 600 O O . GLY A 1 85 ? 17.811 2.046 -15.988 1.00 95.12 85 GLY A O 1
ATOM 601 N N . GLY A 1 86 ? 15.617 2.334 -16.335 1.00 97.19 86 GLY A N 1
ATOM 602 C CA . GLY A 1 86 ? 15.413 1.106 -17.115 1.00 97.19 86 GLY A CA 1
ATOM 603 C C . GLY A 1 86 ? 15.414 -0.193 -16.300 1.00 97.19 86 GLY A C 1
ATOM 604 O O . GLY A 1 86 ? 15.270 -1.266 -16.877 1.00 97.19 86 GLY A O 1
ATOM 605 N N . GLN A 1 87 ? 15.561 -0.114 -14.974 1.00 97.75 87 GLN A N 1
ATOM 606 C CA . GLN A 1 87 ? 15.432 -1.253 -14.060 1.00 97.75 87 GLN A CA 1
ATOM 607 C C . GLN A 1 87 ? 14.003 -1.348 -13.521 1.00 97.75 87 GLN A C 1
ATOM 609 O O . GLN A 1 87 ? 13.346 -0.321 -13.310 1.00 97.75 87 GLN A O 1
ATOM 614 N N . THR A 1 88 ? 13.543 -2.572 -13.275 1.00 98.31 88 THR A N 1
ATOM 615 C CA . THR A 1 88 ? 12.276 -2.836 -12.584 1.00 98.31 88 THR A CA 1
ATOM 616 C C . THR A 1 88 ? 12.441 -2.685 -11.074 1.00 98.31 88 THR A C 1
ATOM 618 O O . THR A 1 88 ? 13.535 -2.895 -10.546 1.00 98.31 88 THR A O 1
ATOM 621 N N . CYS A 1 89 ? 11.365 -2.385 -10.346 1.00 98.12 89 CYS A N 1
ATOM 622 C CA . CYS A 1 89 ? 11.423 -2.305 -8.883 1.00 98.12 89 CYS A CA 1
ATOM 623 C C . CYS A 1 89 ? 11.935 -3.609 -8.247 1.00 98.12 89 CYS A C 1
ATOM 625 O O . CYS A 1 89 ? 12.692 -3.561 -7.278 1.00 98.12 89 CYS A O 1
ATOM 627 N N . SER A 1 90 ? 11.590 -4.771 -8.812 1.00 98.38 90 SER A N 1
ATOM 628 C CA . SER A 1 90 ? 12.053 -6.067 -8.299 1.00 98.38 90 SER A CA 1
ATOM 629 C C . SER A 1 90 ? 13.561 -6.295 -8.429 1.00 98.38 90 SER A C 1
ATOM 631 O O . SER A 1 90 ? 14.120 -7.074 -7.657 1.00 98.38 90 SER A O 1
ATOM 633 N N . ASN A 1 91 ? 14.250 -5.581 -9.329 1.00 97.94 91 ASN A N 1
ATOM 634 C CA . ASN A 1 91 ? 15.708 -5.666 -9.428 1.00 97.94 91 ASN A CA 1
ATOM 635 C C . ASN A 1 91 ? 16.409 -5.178 -8.152 1.00 97.94 91 ASN A C 1
ATOM 637 O O . ASN A 1 91 ? 17.516 -5.633 -7.875 1.00 97.94 91 ASN A O 1
ATOM 641 N N . CYS A 1 92 ? 15.776 -4.283 -7.385 1.00 97.62 92 CYS A N 1
ATOM 642 C CA . CYS A 1 92 ? 16.360 -3.706 -6.174 1.00 97.62 92 CYS A CA 1
ATOM 643 C C . CYS A 1 92 ? 15.569 -3.994 -4.898 1.00 97.62 92 CYS A C 1
ATOM 645 O O . CYS A 1 92 ? 16.170 -3.923 -3.842 1.00 97.62 92 CYS A O 1
ATOM 647 N N . HIS A 1 93 ? 14.268 -4.287 -4.981 1.00 98.06 93 HIS A N 1
ATOM 648 C CA . HIS A 1 93 ? 13.372 -4.393 -3.820 1.00 98.06 93 HIS A CA 1
ATOM 649 C C . HIS A 1 93 ? 12.692 -5.762 -3.700 1.00 98.06 93 HIS A C 1
ATOM 651 O O . HIS A 1 93 ? 11.665 -5.894 -3.029 1.00 98.06 93 HIS A O 1
ATOM 657 N N . SER A 1 94 ? 13.190 -6.796 -4.384 1.00 97.75 94 SER A N 1
ATOM 658 C CA . SER A 1 94 ? 12.546 -8.114 -4.343 1.00 97.75 94 SER A CA 1
ATOM 659 C C . SER A 1 94 ? 12.604 -8.767 -2.961 1.00 97.75 94 SER A C 1
ATOM 661 O O . SER A 1 94 ? 11.700 -9.534 -2.637 1.00 97.75 94 SER A O 1
ATOM 663 N N . SER A 1 95 ? 13.593 -8.457 -2.121 1.00 96.38 95 SER A N 1
ATOM 664 C CA . SER A 1 95 ? 13.691 -9.000 -0.760 1.00 96.38 95 SER A CA 1
ATOM 665 C C . SER A 1 95 ? 13.410 -7.967 0.335 1.00 96.38 95 SER A C 1
ATOM 667 O O . SER A 1 95 ? 13.565 -8.255 1.521 1.00 96.38 95 SER A O 1
ATOM 669 N N . GLY A 1 96 ? 12.914 -6.788 -0.052 1.00 95.25 96 GLY A N 1
ATOM 670 C CA . GLY A 1 96 ? 12.551 -5.729 0.881 1.00 95.25 96 GLY A CA 1
ATOM 671 C C . GLY A 1 96 ? 13.695 -4.758 1.199 1.00 95.25 96 GLY A C 1
ATOM 672 O O . GLY A 1 96 ? 13.692 -4.110 2.252 1.00 95.25 96 GLY A O 1
ATOM 673 N N . GLU A 1 97 ? 14.703 -4.680 0.333 1.00 94.19 97 GLU A N 1
ATOM 674 C CA . GLU A 1 97 ? 15.858 -3.806 0.487 1.00 94.19 97 GLU A CA 1
ATOM 675 C C . GLU A 1 97 ? 15.438 -2.333 0.571 1.00 94.19 97 GLU A C 1
ATOM 677 O O . GLU A 1 97 ? 14.461 -1.889 -0.040 1.00 94.19 97 GLU A O 1
ATOM 682 N N . TYR A 1 98 ? 16.203 -1.555 1.340 1.00 92.62 98 TYR A N 1
ATOM 683 C CA . TYR A 1 98 ? 15.966 -0.121 1.554 1.00 92.62 98 TYR A CA 1
ATOM 684 C C . TYR A 1 98 ? 14.575 0.218 2.125 1.00 92.62 98 TYR A C 1
ATOM 686 O O . TYR A 1 98 ? 14.111 1.347 1.998 1.00 92.62 98 TYR A O 1
ATOM 694 N N . GLY A 1 99 ? 13.916 -0.745 2.778 1.00 93.31 99 GLY A N 1
ATOM 695 C CA . GLY A 1 99 ? 12.638 -0.528 3.458 1.00 93.31 99 GLY A CA 1
ATOM 696 C C . GLY A 1 99 ? 11.408 -0.561 2.548 1.00 93.31 99 GLY A C 1
ATOM 697 O O . GLY A 1 99 ? 10.314 -0.265 3.020 1.00 93.31 99 GLY A O 1
ATOM 698 N N . PHE A 1 100 ? 11.555 -0.949 1.278 1.00 97.44 100 PHE A N 1
ATOM 699 C CA . PHE A 1 100 ? 10.450 -1.128 0.333 1.00 97.44 100 PHE A CA 1
ATOM 700 C C . PHE A 1 100 ? 10.497 -2.525 -0.279 1.00 97.44 100 PHE A C 1
ATOM 702 O O . PHE A 1 100 ? 11.578 -3.059 -0.504 1.00 97.44 100 PHE A O 1
ATOM 709 N N . VAL A 1 101 ? 9.331 -3.109 -0.562 1.00 98.44 101 VAL A N 1
ATOM 710 C CA . VAL A 1 101 ? 9.225 -4.451 -1.139 1.00 98.44 101 VAL A CA 1
ATOM 711 C C . VAL A 1 101 ? 8.439 -4.439 -2.449 1.00 98.44 101 VAL A C 1
ATOM 713 O O . VAL A 1 101 ? 7.331 -3.917 -2.516 1.00 98.44 101 VAL A O 1
ATOM 716 N N . ALA A 1 102 ? 9.014 -5.048 -3.485 1.00 98.38 102 ALA A N 1
ATOM 717 C CA . ALA A 1 102 ? 8.408 -5.292 -4.790 1.00 98.38 102 ALA A CA 1
ATOM 718 C C . ALA A 1 102 ? 8.858 -6.659 -5.333 1.00 98.38 102 ALA A C 1
ATOM 720 O O . ALA A 1 102 ? 9.595 -6.760 -6.314 1.00 98.38 102 ALA A O 1
ATOM 721 N N . ASN A 1 103 ? 8.450 -7.733 -4.656 1.00 98.50 103 ASN A N 1
ATOM 722 C CA . ASN A 1 103 ? 8.712 -9.103 -5.099 1.00 98.50 103 ASN A CA 1
ATOM 723 C C . ASN A 1 103 ? 7.660 -9.523 -6.142 1.00 98.50 103 ASN A C 1
ATOM 725 O O . ASN A 1 103 ? 6.502 -9.182 -5.919 1.00 98.50 103 ASN A O 1
ATOM 729 N N . PRO A 1 104 ? 8.003 -10.252 -7.227 1.00 98.00 104 PRO A N 1
ATOM 730 C CA . PRO A 1 104 ? 7.044 -10.754 -8.226 1.00 98.00 104 PRO A CA 1
ATOM 731 C C . PRO A 1 104 ? 6.233 -11.990 -7.782 1.00 98.00 104 PRO A C 1
ATOM 733 O O . PRO A 1 104 ? 5.388 -12.471 -8.534 1.00 98.00 104 PRO A O 1
ATOM 736 N N . VAL A 1 105 ? 6.493 -12.526 -6.587 1.00 98.31 105 VAL A N 1
ATOM 737 C CA . VAL A 1 105 ? 5.757 -13.640 -5.984 1.00 98.31 105 VAL A CA 1
ATOM 738 C C . VAL A 1 105 ? 4.788 -13.096 -4.934 1.00 98.31 105 VAL A C 1
ATOM 740 O O . VAL A 1 105 ? 5.214 -12.614 -3.881 1.00 98.31 105 VAL A O 1
ATOM 743 N N . ASP A 1 106 ? 3.482 -13.230 -5.193 1.00 98.56 106 ASP A N 1
ATOM 744 C CA . ASP A 1 106 ? 2.409 -12.706 -4.332 1.00 98.56 106 ASP A CA 1
ATOM 745 C C . ASP A 1 106 ? 2.578 -13.097 -2.866 1.00 98.56 106 ASP A C 1
ATOM 747 O O . ASP A 1 106 ? 2.567 -12.229 -2.002 1.00 98.56 106 ASP A O 1
ATOM 751 N N . GLY A 1 107 ? 2.781 -14.388 -2.580 1.00 98.44 107 GLY A N 1
ATOM 752 C CA . GLY A 1 107 ? 2.904 -14.875 -1.204 1.00 98.44 107 GLY A CA 1
ATOM 753 C C . GLY A 1 107 ? 4.063 -14.231 -0.442 1.00 98.44 107 GLY A C 1
ATOM 754 O O . GLY A 1 107 ? 3.923 -13.922 0.735 1.00 98.44 107 GLY A O 1
ATOM 755 N N . VAL A 1 108 ? 5.178 -13.960 -1.126 1.00 98.25 108 VAL A N 1
ATOM 756 C CA . VAL A 1 108 ? 6.373 -13.354 -0.527 1.00 98.25 108 VAL A CA 1
ATOM 757 C C . VAL A 1 108 ? 6.141 -11.870 -0.236 1.00 98.25 108 VAL A C 1
ATOM 759 O O . VAL A 1 108 ? 6.411 -11.406 0.871 1.00 98.25 108 VAL A O 1
ATOM 762 N N . MET A 1 109 ? 5.609 -11.116 -1.204 1.00 98.56 109 MET A N 1
ATOM 763 C CA . MET A 1 109 ? 5.313 -9.693 -1.004 1.00 98.56 109 MET A CA 1
ATOM 764 C C . MET A 1 109 ? 4.184 -9.484 0.011 1.00 98.56 109 MET A C 1
ATOM 766 O O . MET A 1 109 ? 4.287 -8.611 0.871 1.00 98.56 109 MET A O 1
ATOM 770 N N . PHE A 1 110 ? 3.129 -10.297 -0.065 1.00 98.75 110 PHE A N 1
ATOM 771 C CA . PHE A 1 110 ? 2.000 -10.245 0.855 1.00 98.75 110 PHE A CA 1
ATOM 772 C C . PHE A 1 110 ? 2.441 -10.507 2.290 1.00 98.75 110 PHE A C 1
ATOM 774 O O . PHE A 1 110 ? 2.094 -9.716 3.160 1.00 98.75 110 PHE A O 1
ATOM 781 N N . ASP A 1 111 ? 3.218 -11.566 2.538 1.00 98.44 111 ASP A N 1
ATOM 782 C CA . ASP A 1 111 ? 3.692 -11.900 3.882 1.00 98.44 111 ASP A CA 1
ATOM 783 C C . ASP A 1 111 ? 4.497 -10.746 4.491 1.00 98.44 111 ASP A C 1
ATOM 785 O O . ASP A 1 111 ? 4.211 -10.310 5.604 1.00 98.44 111 ASP A O 1
ATOM 789 N N . MET A 1 112 ? 5.414 -10.148 3.723 1.00 98.00 112 MET A N 1
ATOM 790 C CA . MET A 1 112 ? 6.181 -8.987 4.181 1.00 98.00 112 MET A CA 1
ATOM 791 C C . MET A 1 112 ? 5.308 -7.774 4.515 1.00 98.00 112 MET A C 1
ATOM 793 O O . MET A 1 112 ? 5.521 -7.149 5.552 1.00 98.00 112 MET A O 1
ATOM 797 N N . ILE A 1 113 ? 4.330 -7.435 3.672 1.00 98.44 113 ILE A N 1
ATOM 798 C CA . ILE A 1 113 ? 3.436 -6.291 3.913 1.00 98.44 113 ILE A CA 1
ATOM 799 C C . ILE A 1 113 ? 2.480 -6.583 5.077 1.00 98.44 113 ILE A C 1
ATOM 801 O O . ILE A 1 113 ? 2.223 -5.705 5.893 1.00 98.44 113 ILE A O 1
ATOM 805 N N . ALA A 1 114 ? 1.941 -7.797 5.168 1.00 98.38 114 ALA A N 1
ATOM 806 C CA . ALA A 1 114 ? 0.938 -8.157 6.164 1.00 98.38 114 ALA A CA 1
ATOM 807 C C . ALA A 1 114 ? 1.526 -8.356 7.569 1.00 98.38 114 ALA A C 1
ATOM 809 O O . ALA A 1 114 ? 0.797 -8.198 8.544 1.00 98.38 114 ALA A O 1
ATOM 810 N N . THR A 1 115 ? 2.811 -8.702 7.692 1.00 98.38 115 THR A N 1
ATOM 811 C CA . THR A 1 115 ? 3.417 -9.051 8.990 1.00 98.38 115 THR A CA 1
ATOM 812 C C . THR A 1 115 ? 4.379 -8.007 9.543 1.00 98.38 115 THR A C 1
ATOM 814 O O . THR A 1 115 ? 4.558 -7.953 10.758 1.00 98.38 115 THR A O 1
ATOM 817 N N . LYS A 1 116 ? 4.964 -7.146 8.699 1.00 97.75 116 LYS A N 1
ATOM 818 C CA . LYS A 1 116 ? 5.992 -6.178 9.115 1.00 97.75 116 LYS A CA 1
ATOM 819 C C . LYS A 1 116 ? 5.496 -4.753 8.924 1.00 97.75 116 LYS A C 1
ATOM 821 O O . LYS A 1 116 ? 5.250 -4.309 7.795 1.00 97.75 116 LYS A O 1
ATOM 826 N N . ARG A 1 117 ? 5.397 -3.993 10.017 1.00 97.12 117 ARG A N 1
ATOM 827 C CA . ARG A 1 117 ? 4.769 -2.659 9.992 1.00 97.12 117 ARG A CA 1
ATOM 828 C C . ARG A 1 117 ? 5.466 -1.701 9.038 1.00 97.12 117 ARG A C 1
ATOM 830 O O . ARG A 1 117 ? 4.797 -0.939 8.345 1.00 97.12 117 ARG A O 1
ATOM 837 N N . PHE A 1 118 ? 6.793 -1.741 8.983 1.00 96.38 118 PHE A N 1
ATOM 838 C CA . PHE A 1 118 ? 7.560 -0.799 8.174 1.00 96.38 118 PHE A CA 1
ATOM 839 C C . PHE A 1 118 ? 7.315 -0.958 6.664 1.00 96.38 118 PHE A C 1
ATOM 841 O O . PHE A 1 118 ? 7.305 0.053 5.961 1.00 96.38 118 PHE A O 1
ATOM 848 N N . TYR A 1 119 ? 7.058 -2.181 6.170 1.00 98.38 119 TYR A N 1
ATOM 849 C CA . TYR A 1 119 ? 6.654 -2.410 4.777 1.00 98.38 119 TYR A CA 1
ATOM 850 C C . TYR A 1 119 ? 5.192 -2.033 4.552 1.00 98.38 119 TYR A C 1
ATOM 852 O O . TYR A 1 119 ? 4.889 -1.374 3.559 1.00 98.38 119 TYR A O 1
ATOM 860 N N . LEU A 1 120 ? 4.292 -2.379 5.483 1.00 98.50 120 LEU A N 1
ATOM 861 C CA . LEU A 1 120 ? 2.884 -1.973 5.414 1.00 98.50 120 LEU A CA 1
ATOM 862 C C . LEU A 1 120 ? 2.750 -0.455 5.251 1.00 98.50 120 LEU A C 1
ATOM 864 O O . LEU A 1 120 ? 1.996 0.025 4.403 1.00 98.50 120 LEU A O 1
ATOM 868 N N . GLN A 1 121 ? 3.532 0.290 6.034 1.00 98.00 121 GLN A N 1
ATOM 869 C CA . GLN A 1 121 ? 3.497 1.747 6.072 1.00 98.00 121 GLN A CA 1
ATOM 870 C C . GLN A 1 121 ? 3.993 2.420 4.787 1.00 98.00 121 GLN A C 1
ATOM 872 O O . GLN A 1 121 ? 3.671 3.585 4.545 1.00 98.00 121 GLN A O 1
ATOM 877 N N . GLN A 1 122 ? 4.715 1.701 3.920 1.00 98.19 122 GLN A N 1
ATOM 878 C CA . GLN A 1 122 ? 5.067 2.228 2.599 1.00 98.19 122 GLN A CA 1
ATOM 879 C C . GLN A 1 122 ? 3.840 2.372 1.694 1.00 98.19 122 GLN A C 1
ATOM 881 O O . GLN A 1 122 ? 3.788 3.296 0.882 1.00 98.19 122 GLN A O 1
ATOM 886 N N . PHE A 1 123 ? 2.854 1.484 1.856 1.00 98.62 123 PHE A N 1
ATOM 887 C CA . PHE A 1 123 ? 1.651 1.409 1.024 1.00 98.62 123 PHE A CA 1
ATOM 888 C C . PHE A 1 123 ? 0.427 2.045 1.685 1.00 98.62 123 PHE A C 1
ATOM 890 O O . PHE A 1 123 ? -0.415 2.615 0.991 1.00 98.62 123 PHE A O 1
ATOM 897 N N . PHE A 1 124 ? 0.328 1.982 3.014 1.00 98.75 124 PHE A N 1
ATOM 898 C CA . PHE A 1 124 ? -0.825 2.448 3.781 1.00 98.75 124 PHE A CA 1
ATOM 899 C C . PHE A 1 124 ? -0.410 3.342 4.946 1.00 98.75 124 PHE A C 1
ATOM 901 O O . PHE A 1 124 ? 0.640 3.157 5.545 1.00 98.75 124 PHE A O 1
ATOM 908 N N . VAL A 1 125 ? -1.245 4.308 5.305 1.00 98.62 125 VAL A N 1
ATOM 909 C CA . VAL A 1 125 ? -1.018 5.200 6.448 1.00 98.62 125 VAL A CA 1
ATOM 910 C C . VAL A 1 125 ? -2.336 5.466 7.159 1.00 98.62 125 VAL A C 1
ATOM 912 O O . VAL A 1 125 ? -3.402 5.314 6.567 1.00 98.62 125 VAL A O 1
ATOM 915 N N . VAL A 1 126 ? -2.276 5.851 8.430 1.00 98.44 126 VAL A N 1
ATOM 916 C CA . VAL A 1 126 ? -3.462 6.301 9.161 1.00 98.44 126 VAL A CA 1
ATOM 917 C C . VAL A 1 126 ? -3.656 7.795 8.939 1.00 98.44 126 VAL A C 1
ATOM 919 O O . VAL A 1 126 ? -2.782 8.607 9.236 1.00 98.44 126 VAL A O 1
ATOM 922 N N . ASP A 1 127 ? -4.813 8.137 8.391 1.00 98.19 127 ASP A N 1
ATOM 923 C CA . ASP A 1 127 ? -5.295 9.493 8.202 1.00 98.19 127 ASP A CA 1
ATOM 924 C C . ASP A 1 127 ? -6.017 9.967 9.467 1.00 98.19 127 ASP A C 1
ATOM 926 O O . ASP A 1 127 ? -7.015 9.376 9.885 1.00 98.19 127 ASP A O 1
ATOM 930 N N . PHE A 1 128 ? -5.500 11.046 10.054 1.00 97.00 128 PHE A N 1
ATOM 931 C CA . PHE A 1 128 ? -6.029 11.705 11.249 1.00 97.00 128 PHE A CA 1
ATOM 932 C C . PHE A 1 128 ? -6.675 13.065 10.948 1.00 97.00 128 PHE A C 1
ATOM 934 O O . PHE A 1 128 ? -6.999 13.807 11.875 1.00 97.00 128 PHE A O 1
ATOM 941 N N . THR A 1 129 ? -6.854 13.431 9.673 1.00 97.44 129 THR A N 1
ATOM 942 C CA . THR A 1 129 ? -7.354 14.760 9.271 1.00 97.44 129 THR A CA 1
ATOM 943 C C . THR A 1 129 ? -8.721 15.103 9.864 1.00 97.44 129 THR A C 1
ATOM 945 O O . THR A 1 129 ? -9.001 16.272 10.117 1.00 97.44 129 THR A O 1
ATOM 948 N N . THR A 1 130 ? -9.554 14.098 10.142 1.00 95.81 130 THR A N 1
ATOM 949 C CA . THR A 1 130 ? -10.882 14.243 10.760 1.00 95.81 130 THR A CA 1
ATOM 950 C C . THR A 1 130 ? -10.887 14.044 12.281 1.00 95.81 130 THR A C 1
ATOM 952 O O . THR A 1 130 ? -11.954 13.922 12.877 1.00 95.81 130 THR A O 1
ATOM 955 N N . GLY A 1 131 ? -9.715 14.015 12.923 1.00 94.69 131 GLY A N 1
ATOM 956 C CA . GLY A 1 131 ? -9.555 13.763 14.357 1.00 94.69 131 GLY A CA 1
ATOM 957 C C . GLY A 1 131 ? -9.375 12.281 14.707 1.00 94.69 131 GLY A C 1
ATOM 958 O O . GLY A 1 131 ? -9.606 11.394 13.887 1.00 94.69 131 GLY A O 1
ATOM 959 N N . LEU A 1 132 ? -8.951 12.013 15.949 1.00 94.62 132 LEU A N 1
ATOM 960 C CA . LEU A 1 132 ? -8.588 10.669 16.426 1.00 94.62 132 LEU A CA 1
ATOM 961 C C . LEU A 1 132 ? -9.746 9.662 16.361 1.00 94.62 132 LEU A C 1
ATOM 963 O O . LEU A 1 132 ? -9.540 8.524 15.951 1.00 94.62 132 LEU A O 1
ATOM 967 N N . SER A 1 133 ? -10.965 10.079 16.712 1.00 93.38 133 SER A N 1
ATOM 968 C CA . SER A 1 133 ? -12.151 9.208 16.730 1.00 93.38 133 SER A CA 1
ATOM 969 C C . SER A 1 133 ? -12.647 8.802 15.338 1.00 93.38 133 SER A C 1
ATOM 971 O O . SER A 1 133 ? -13.389 7.831 15.212 1.00 93.38 133 SER A O 1
ATOM 973 N N . ALA A 1 134 ? -12.236 9.526 14.296 1.00 95.19 134 ALA A N 1
ATOM 974 C CA . ALA A 1 134 ? -12.583 9.259 12.902 1.00 95.19 134 ALA A CA 1
ATOM 975 C C . ALA A 1 134 ? -11.363 8.820 12.072 1.00 95.19 134 ALA A C 1
ATOM 977 O O . ALA A 1 134 ? -11.415 8.844 10.839 1.00 95.19 134 ALA A O 1
ATOM 978 N N . ALA A 1 135 ? -10.264 8.445 12.736 1.00 96.94 135 ALA A N 1
ATOM 979 C CA . ALA A 1 135 ? -9.050 8.001 12.074 1.00 96.94 135 ALA A CA 1
ATOM 980 C C . ALA A 1 135 ? -9.303 6.744 11.229 1.00 96.94 135 ALA A C 1
ATOM 982 O O . ALA A 1 135 ? -10.076 5.854 11.595 1.00 96.94 135 ALA A O 1
ATOM 983 N N . LYS A 1 136 ? -8.643 6.662 10.074 1.00 98.00 136 LYS A N 1
ATOM 984 C CA . LYS A 1 136 ? -8.839 5.570 9.111 1.00 98.00 136 LYS A CA 1
ATOM 985 C C . LYS A 1 136 ? -7.550 5.247 8.376 1.00 98.00 136 LYS A C 1
ATOM 987 O O . LYS A 1 136 ? -6.732 6.127 8.136 1.00 98.00 136 LYS A O 1
ATOM 992 N N . VAL A 1 137 ? -7.388 3.993 7.972 1.00 98.75 137 VAL A N 1
ATOM 993 C CA . VAL A 1 137 ? -6.302 3.614 7.063 1.00 98.75 137 VAL A CA 1
ATOM 994 C C . VAL A 1 137 ? -6.634 4.110 5.656 1.00 98.75 137 VAL A C 1
ATOM 996 O O . VAL A 1 137 ? -7.761 3.946 5.193 1.00 98.75 137 VAL A O 1
ATOM 999 N N . VAL A 1 138 ? -5.657 4.710 4.982 1.00 98.75 138 VAL A N 1
ATOM 1000 C CA . VAL A 1 138 ? -5.719 5.166 3.588 1.00 98.75 138 VAL A CA 1
ATOM 1001 C C . VAL A 1 138 ? -4.456 4.736 2.843 1.00 98.75 138 VAL A C 1
ATOM 1003 O O . VAL A 1 138 ? -3.450 4.380 3.456 1.00 98.75 138 VAL A O 1
ATOM 1006 N N . VAL A 1 139 ? -4.477 4.794 1.511 1.00 98.75 139 VAL A N 1
ATOM 1007 C CA . VAL A 1 139 ? -3.270 4.603 0.690 1.00 98.75 139 VAL A CA 1
ATOM 1008 C C . VAL A 1 139 ? -2.261 5.725 0.965 1.00 98.75 139 VAL A C 1
ATOM 1010 O O . VAL A 1 139 ? -2.610 6.906 0.911 1.00 98.75 139 VAL A O 1
ATOM 1013 N N . ASN A 1 140 ? -0.994 5.377 1.200 1.00 98.50 140 ASN A N 1
ATOM 1014 C CA . ASN A 1 140 ? 0.096 6.323 1.451 1.00 98.50 140 ASN A CA 1
ATOM 1015 C C . ASN A 1 140 ? 0.605 6.976 0.150 1.00 98.50 140 ASN A C 1
ATOM 1017 O O . ASN A 1 140 ? 1.760 6.835 -0.257 1.00 98.50 140 ASN A O 1
ATOM 1021 N N . ARG A 1 141 ? -0.284 7.707 -0.532 1.00 98.12 141 ARG A N 1
ATOM 1022 C CA . ARG A 1 141 ? 0.017 8.376 -1.808 1.00 98.12 141 ARG A CA 1
ATOM 1023 C C . ARG A 1 141 ? 1.136 9.404 -1.678 1.00 98.12 141 ARG A C 1
ATOM 1025 O O . ARG A 1 141 ? 1.910 9.563 -2.612 1.00 98.12 141 ARG A O 1
ATOM 1032 N N . ALA A 1 142 ? 1.231 10.090 -0.538 1.00 97.50 142 ALA A N 1
ATOM 1033 C CA . ALA A 1 142 ? 2.273 11.085 -0.300 1.00 97.50 142 ALA A CA 1
ATOM 1034 C C . ALA A 1 142 ? 3.673 10.456 -0.355 1.00 97.50 142 ALA A C 1
ATOM 1036 O O . ALA A 1 142 ? 4.523 10.941 -1.099 1.00 97.50 142 ALA A O 1
ATOM 1037 N N . ASN A 1 143 ? 3.889 9.342 0.356 1.00 97.38 143 ASN A N 1
ATOM 1038 C CA . ASN A 1 143 ? 5.156 8.610 0.319 1.00 97.38 143 ASN A CA 1
ATOM 1039 C C . ASN A 1 143 ? 5.498 8.148 -1.101 1.00 97.38 143 ASN A C 1
ATOM 1041 O O . ASN A 1 143 ? 6.567 8.461 -1.617 1.00 97.38 143 ASN A O 1
ATOM 1045 N N . ILE A 1 144 ? 4.555 7.479 -1.769 1.00 97.81 144 ILE A N 1
ATOM 1046 C CA . ILE A 1 144 ? 4.775 6.953 -3.120 1.00 97.81 144 ILE A CA 1
ATOM 1047 C C . ILE A 1 144 ? 5.092 8.080 -4.108 1.00 97.81 144 ILE A C 1
ATOM 1049 O O . ILE A 1 144 ? 6.025 7.947 -4.895 1.00 97.81 144 ILE A O 1
ATOM 1053 N N . ASN A 1 145 ? 4.374 9.204 -4.052 1.00 98.19 145 ASN A N 1
ATOM 1054 C CA . ASN A 1 145 ? 4.629 10.351 -4.924 1.00 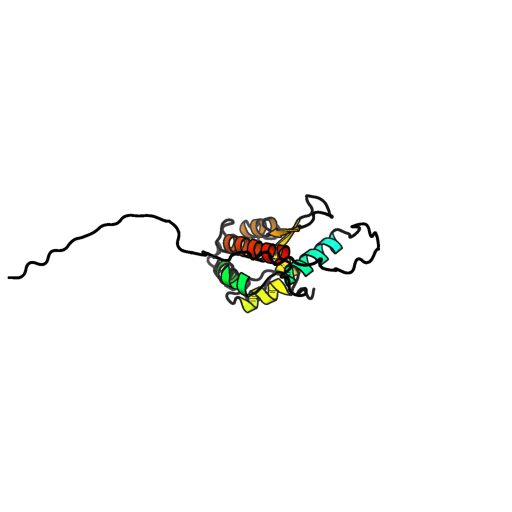98.19 145 ASN A CA 1
ATOM 1055 C C . ASN A 1 145 ? 6.014 10.958 -4.680 1.00 98.19 145 ASN A C 1
ATOM 1057 O O . ASN A 1 145 ? 6.703 11.306 -5.641 1.00 98.19 145 ASN A O 1
ATOM 1061 N N . ASN A 1 146 ? 6.435 11.061 -3.417 1.00 98.12 146 ASN A N 1
ATOM 1062 C CA . ASN A 1 146 ? 7.754 11.574 -3.063 1.00 98.12 146 ASN A CA 1
ATOM 1063 C C . ASN A 1 146 ? 8.866 10.677 -3.621 1.00 98.12 146 ASN A C 1
ATOM 1065 O O . ASN A 1 146 ? 9.800 11.191 -4.229 1.00 98.12 146 ASN A O 1
ATOM 1069 N N . VAL A 1 147 ? 8.740 9.350 -3.501 1.00 97.62 147 VAL A N 1
ATOM 1070 C CA . VAL A 1 147 ? 9.701 8.399 -4.089 1.00 97.62 147 VAL A CA 1
ATOM 1071 C C . VAL A 1 147 ? 9.665 8.460 -5.621 1.00 97.62 147 VAL A C 1
ATOM 1073 O O . VAL A 1 147 ? 10.706 8.597 -6.260 1.00 97.62 147 VAL A O 1
ATOM 1076 N N . ALA A 1 148 ? 8.470 8.432 -6.220 1.00 98.06 148 ALA A N 1
ATOM 1077 C CA . ALA A 1 148 ? 8.266 8.455 -7.670 1.00 98.06 148 ALA A CA 1
ATOM 1078 C C . ALA A 1 148 ? 8.894 9.680 -8.345 1.00 98.06 148 ALA A C 1
ATOM 1080 O O . ALA A 1 148 ? 9.346 9.602 -9.487 1.00 98.06 148 ALA A O 1
ATOM 1081 N N . THR A 1 149 ? 8.933 10.807 -7.632 1.00 98.19 149 THR A N 1
ATOM 1082 C CA . THR A 1 149 ? 9.449 12.093 -8.121 1.00 98.19 149 THR A CA 1
ATOM 1083 C C . THR A 1 149 ? 10.781 12.497 -7.483 1.00 98.19 149 THR A C 1
ATOM 1085 O O . THR A 1 149 ? 11.195 13.646 -7.634 1.00 98.19 149 THR A O 1
ATOM 1088 N N . ALA A 1 150 ? 11.457 11.563 -6.799 1.00 97.31 150 ALA A N 1
ATOM 1089 C CA . ALA A 1 150 ? 12.753 11.755 -6.144 1.00 97.31 150 ALA A CA 1
ATOM 1090 C C . ALA A 1 150 ? 12.810 12.979 -5.202 1.00 97.31 150 ALA A C 1
ATOM 1092 O O . ALA A 1 150 ? 13.833 13.659 -5.095 1.00 97.31 150 ALA A O 1
ATOM 1093 N N . GLN A 1 151 ? 11.710 13.277 -4.503 1.00 97.62 151 GLN A N 1
ATOM 1094 C CA . GLN A 1 151 ? 11.698 14.312 -3.467 1.00 97.62 151 GLN A CA 1
ATOM 1095 C C . GLN A 1 151 ? 12.553 13.880 -2.272 1.00 97.62 151 GLN A C 1
ATOM 1097 O O . GLN A 1 151 ? 12.603 12.684 -1.970 1.00 97.62 151 GLN A O 1
ATOM 1102 N N . PRO A 1 152 ? 13.201 14.815 -1.548 1.00 94.19 152 PRO A N 1
ATOM 1103 C CA . PRO A 1 152 ? 13.929 14.486 -0.326 1.00 94.19 152 PRO A CA 1
ATOM 1104 C C . PRO A 1 152 ? 13.080 13.645 0.650 1.00 94.19 152 PRO A C 1
ATOM 1106 O O . PRO A 1 152 ? 11.905 13.962 0.846 1.00 94.19 152 PRO A O 1
ATOM 1109 N N . PRO A 1 153 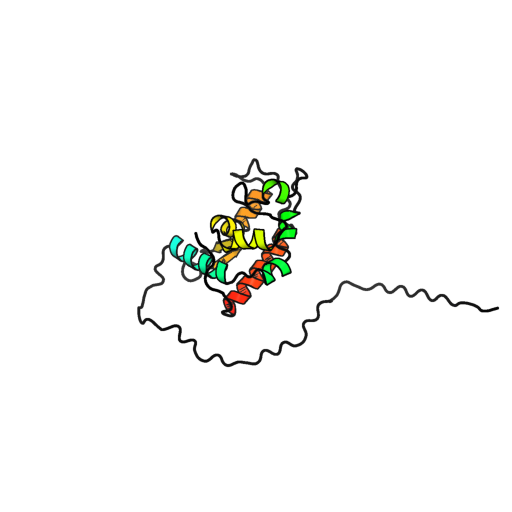? 13.646 12.592 1.276 1.00 94.19 153 PRO A N 1
ATOM 1110 C CA . PRO A 1 153 ? 15.052 12.162 1.233 1.00 94.19 153 PRO A CA 1
ATOM 1111 C C . PRO A 1 153 ? 15.421 11.228 0.056 1.00 94.19 153 PRO A C 1
ATOM 1113 O O . PRO A 1 153 ? 16.539 10.726 0.004 1.00 94.19 153 PRO A O 1
ATOM 1116 N N . HIS A 1 154 ? 14.531 11.000 -0.911 1.00 96.00 154 HIS A N 1
ATOM 1117 C CA . HIS A 1 154 ? 14.676 10.013 -1.993 1.00 96.00 154 HIS A CA 1
ATOM 1118 C C . HIS A 1 154 ? 15.401 10.531 -3.245 1.00 96.00 154 HIS A C 1
ATOM 1120 O O . HIS A 1 154 ? 15.224 9.986 -4.330 1.00 96.00 154 HIS A O 1
ATOM 1126 N N . ALA A 1 155 ? 16.243 11.559 -3.119 1.00 96.19 155 ALA A N 1
ATOM 1127 C CA . ALA A 1 155 ? 16.898 12.205 -4.263 1.00 96.19 155 ALA A CA 1
ATOM 1128 C C . ALA A 1 155 ? 17.794 11.262 -5.098 1.00 96.19 155 ALA A C 1
ATOM 1130 O O . ALA A 1 155 ? 18.108 11.560 -6.246 1.00 96.19 155 ALA A O 1
ATOM 1131 N N . GLN A 1 156 ? 18.220 10.136 -4.519 1.00 94.81 156 GLN A N 1
ATOM 1132 C CA . GLN A 1 156 ? 19.069 9.130 -5.168 1.00 94.81 156 GLN A CA 1
ATOM 1133 C C . GLN A 1 156 ? 18.269 7.978 -5.801 1.00 94.81 156 GLN A C 1
ATOM 1135 O O . GLN A 1 156 ? 18.855 7.131 -6.472 1.00 94.81 156 GLN A O 1
ATOM 1140 N N . HIS A 1 157 ? 16.951 7.919 -5.586 1.00 96.56 157 HIS A N 1
ATOM 1141 C CA . HIS A 1 157 ? 16.102 6.872 -6.145 1.00 96.56 157 HIS A CA 1
ATOM 1142 C C . HIS A 1 157 ? 15.694 7.234 -7.587 1.00 96.56 157 HIS A C 1
ATOM 1144 O O . HIS A 1 157 ? 15.217 8.350 -7.813 1.00 96.56 157 HIS A O 1
ATOM 1150 N N . PRO A 1 158 ? 15.833 6.325 -8.574 1.00 97.38 158 PRO A N 1
ATOM 1151 C CA . PRO A 1 158 ? 15.320 6.552 -9.922 1.00 97.38 158 PRO A CA 1
ATOM 1152 C C . PRO A 1 158 ? 13.823 6.886 -9.915 1.00 97.38 158 PRO A C 1
ATOM 1154 O O . PRO A 1 158 ? 13.031 6.248 -9.223 1.00 97.38 158 PRO A O 1
ATOM 1157 N N . THR A 1 159 ? 13.410 7.874 -10.701 1.00 98.38 159 THR A N 1
ATOM 1158 C CA . THR A 1 159 ? 11.995 8.259 -10.778 1.00 98.38 159 THR A CA 1
ATOM 1159 C C . THR A 1 159 ? 11.168 7.226 -11.542 1.00 98.38 159 THR A C 1
ATOM 1161 O O . THR A 1 159 ? 11.692 6.413 -12.308 1.00 98.38 159 THR A O 1
ATOM 1164 N N . PHE A 1 160 ? 9.852 7.265 -11.365 1.00 98.25 160 PHE A N 1
ATOM 1165 C CA . PHE A 1 160 ? 8.894 6.470 -12.133 1.00 98.25 160 PHE A CA 1
ATOM 1166 C C . PHE A 1 160 ? 7.558 7.223 -12.252 1.00 98.25 160 PHE A C 1
ATOM 1168 O O . PHE A 1 160 ? 7.319 8.171 -11.500 1.00 98.25 160 PHE A O 1
ATOM 1175 N N . PRO A 1 161 ? 6.671 6.859 -13.198 1.00 97.56 161 PRO A N 1
ATOM 1176 C CA . PRO A 1 161 ? 5.389 7.541 -13.351 1.00 97.56 161 PRO A CA 1
ATOM 1177 C C . PRO A 1 161 ? 4.543 7.452 -12.076 1.00 97.56 161 PRO A C 1
ATOM 1179 O O . PRO A 1 161 ? 4.308 6.364 -11.561 1.00 97.56 161 PRO A O 1
ATOM 1182 N N . VAL A 1 162 ? 4.034 8.585 -11.586 1.00 95.62 162 VAL A N 1
ATOM 1183 C CA . VAL A 1 162 ? 3.118 8.617 -10.428 1.00 95.62 162 VAL A CA 1
ATOM 1184 C C . VAL A 1 162 ? 1.829 7.846 -10.726 1.00 95.62 162 VAL A C 1
ATOM 1186 O O . VAL A 1 162 ? 1.367 7.045 -9.918 1.00 95.62 162 VAL A O 1
ATOM 1189 N N . MET A 1 163 ? 1.276 8.046 -11.922 1.00 96.00 163 MET A N 1
ATOM 1190 C CA . MET A 1 163 ? 0.170 7.241 -12.429 1.00 96.00 163 MET A CA 1
ATOM 1191 C C . MET A 1 163 ? 0.752 5.986 -13.077 1.00 96.00 163 MET A C 1
ATOM 1193 O O . MET A 1 163 ? 1.266 6.042 -14.193 1.00 96.00 163 MET A O 1
ATOM 1197 N N . ASN A 1 164 ? 0.709 4.867 -12.358 1.00 97.25 164 ASN A N 1
ATOM 1198 C CA . ASN A 1 164 ? 1.286 3.601 -12.802 1.00 97.25 164 ASN A CA 1
ATOM 1199 C C . ASN A 1 164 ? 0.379 2.397 -12.466 1.00 97.25 164 ASN A C 1
ATOM 1201 O O . ASN A 1 164 ? -0.558 2.527 -11.667 1.00 97.25 164 ASN A O 1
ATOM 1205 N N . PRO A 1 165 ? 0.642 1.216 -13.059 1.00 98.19 165 PRO A N 1
ATOM 1206 C CA . PRO A 1 165 ? -0.125 0.004 -12.773 1.00 98.19 165 PRO A CA 1
ATOM 1207 C C . PRO A 1 165 ? -0.105 -0.409 -11.295 1.00 98.19 165 PRO A C 1
ATOM 1209 O O . PRO A 1 165 ? -1.126 -0.866 -10.787 1.00 98.19 165 PRO A O 1
ATOM 1212 N N . GLY A 1 166 ? 1.013 -0.200 -10.590 1.00 98.38 166 GLY A N 1
ATOM 1213 C CA . GLY A 1 166 ? 1.143 -0.472 -9.155 1.00 98.38 166 GLY A CA 1
ATOM 1214 C C . GLY A 1 166 ? 0.160 0.337 -8.307 1.00 98.38 166 GLY A C 1
ATOM 1215 O O . GLY A 1 166 ? -0.479 -0.217 -7.416 1.00 98.38 166 GLY A O 1
ATOM 1216 N N . MET A 1 167 ? -0.055 1.616 -8.633 1.00 98.56 167 MET A N 1
ATOM 1217 C CA . MET A 1 167 ? -1.070 2.446 -7.972 1.00 98.56 167 MET A CA 1
ATOM 1218 C C . MET A 1 167 ? -2.495 1.953 -8.229 1.00 98.56 167 MET A C 1
ATOM 1220 O O . MET A 1 167 ? -3.305 1.934 -7.308 1.00 98.56 167 MET A O 1
ATOM 1224 N N . SER A 1 168 ? -2.796 1.499 -9.448 1.00 98.56 168 SER A N 1
ATOM 1225 C CA . SER A 1 168 ? -4.119 0.936 -9.764 1.00 98.56 168 SER A CA 1
ATOM 1226 C C . SER A 1 168 ? -4.368 -0.378 -9.011 1.00 98.56 168 SER A C 1
ATOM 1228 O O . SER A 1 168 ? -5.450 -0.594 -8.465 1.00 98.56 168 SER A O 1
ATOM 1230 N N . ALA A 1 169 ? -3.355 -1.247 -8.937 1.00 98.69 169 ALA A N 1
ATOM 1231 C CA . ALA A 1 169 ? -3.402 -2.481 -8.155 1.00 98.69 169 ALA A CA 1
ATOM 1232 C C . ALA A 1 169 ? -3.572 -2.202 -6.651 1.00 98.69 169 ALA A C 1
ATOM 1234 O O . ALA A 1 169 ? -4.374 -2.863 -5.988 1.00 98.69 169 ALA A O 1
ATOM 1235 N N . LEU A 1 170 ? -2.867 -1.189 -6.135 1.00 98.69 170 LEU A N 1
ATOM 1236 C CA . LEU A 1 170 ? -2.935 -0.756 -4.739 1.00 98.69 170 LEU A CA 1
ATOM 1237 C C . LEU A 1 170 ? -4.308 -0.204 -4.367 1.00 98.69 170 LEU A C 1
ATOM 1239 O O . LEU A 1 170 ? -4.840 -0.579 -3.326 1.00 98.69 170 LEU A O 1
ATOM 1243 N N . ASP A 1 171 ? -4.913 0.614 -5.226 1.00 98.69 171 ASP A N 1
ATOM 1244 C CA . ASP A 1 171 ? -6.263 1.139 -5.006 1.00 98.69 171 ASP A CA 1
ATOM 1245 C C . ASP A 1 171 ? -7.310 0.016 -4.992 1.00 98.69 171 ASP A C 1
ATOM 1247 O O . ASP A 1 171 ? -8.142 -0.057 -4.087 1.00 98.69 171 ASP A O 1
ATOM 1251 N N . ASN A 1 172 ? -7.223 -0.934 -5.927 1.00 98.75 172 ASN A N 1
ATOM 1252 C CA . ASN A 1 172 ? -8.115 -2.095 -5.941 1.00 98.75 172 ASN A CA 1
ATOM 1253 C C . ASN A 1 172 ? -7.936 -2.979 -4.696 1.00 98.75 172 ASN A C 1
ATOM 1255 O O . ASN A 1 172 ? -8.915 -3.489 -4.141 1.00 98.75 172 ASN A O 1
ATOM 1259 N N . PHE A 1 173 ? -6.693 -3.169 -4.245 1.00 98.88 173 PHE A N 1
ATOM 1260 C CA . PHE A 1 173 ? -6.397 -3.952 -3.049 1.00 98.88 173 PHE A CA 1
ATOM 1261 C C . PHE A 1 173 ? -6.888 -3.260 -1.774 1.00 98.88 173 PHE A C 1
ATOM 1263 O O . PHE A 1 173 ? -7.475 -3.908 -0.901 1.00 98.88 173 PHE A O 1
ATOM 1270 N N . TYR A 1 174 ? -6.702 -1.941 -1.691 1.00 98.88 174 TYR A N 1
ATOM 1271 C CA . TYR A 1 174 ? -7.232 -1.099 -0.626 1.00 98.88 174 TYR A CA 1
ATOM 1272 C C . TYR A 1 174 ? -8.749 -1.247 -0.516 1.00 98.88 174 TYR A C 1
ATOM 1274 O O . TYR A 1 174 ? -9.250 -1.560 0.563 1.00 98.88 174 TYR A O 1
ATOM 1282 N N . GLU A 1 175 ? -9.483 -1.100 -1.623 1.00 98.69 175 GLU A N 1
ATOM 1283 C CA . GLU A 1 175 ? -10.945 -1.179 -1.592 1.00 98.69 175 GLU A CA 1
ATOM 1284 C C . GLU A 1 175 ? -11.446 -2.561 -1.171 1.00 98.69 175 GLU A C 1
ATOM 1286 O O . GLU A 1 175 ? -12.340 -2.666 -0.330 1.00 98.69 175 GLU A O 1
ATOM 1291 N N . ARG A 1 176 ? -10.828 -3.638 -1.665 1.00 98.69 176 ARG A N 1
ATOM 1292 C CA . ARG A 1 176 ? -11.176 -5.005 -1.242 1.00 98.69 176 ARG A CA 1
ATOM 1293 C C . ARG A 1 176 ? -10.885 -5.251 0.239 1.00 98.69 176 ARG A C 1
ATOM 1295 O O . ARG A 1 176 ? -11.684 -5.889 0.922 1.00 98.69 176 ARG A O 1
ATOM 1302 N N . THR A 1 177 ? -9.774 -4.724 0.748 1.00 98.81 177 THR A N 1
ATOM 1303 C CA . THR A 1 177 ? -9.414 -4.815 2.172 1.00 98.81 177 THR A CA 1
ATOM 1304 C C . THR A 1 177 ? -10.386 -4.010 3.039 1.00 98.81 177 THR A C 1
ATOM 1306 O O . THR A 1 177 ? -10.891 -4.512 4.044 1.00 98.81 177 THR A O 1
ATOM 1309 N N . ARG A 1 178 ? -10.739 -2.791 2.611 1.00 98.62 178 ARG A N 1
ATOM 1310 C CA . ARG A 1 178 ? -11.731 -1.937 3.276 1.00 98.62 178 ARG A CA 1
ATOM 1311 C C . ARG A 1 178 ? -13.107 -2.599 3.329 1.00 98.62 178 ARG A C 1
ATOM 1313 O O . ARG A 1 178 ? -13.767 -2.531 4.363 1.00 98.62 178 ARG A O 1
ATOM 1320 N N . LEU A 1 179 ? -13.540 -3.251 2.249 1.00 98.50 179 LEU A N 1
ATOM 1321 C CA . LEU A 1 179 ? -14.809 -3.985 2.214 1.00 98.50 179 LEU A CA 1
ATOM 1322 C C . LEU A 1 179 ? -14.820 -5.155 3.202 1.00 98.50 179 LEU A C 1
ATOM 1324 O O . LEU A 1 179 ? -15.779 -5.275 3.963 1.00 98.50 179 LEU A O 1
ATOM 1328 N N . ARG A 1 180 ? -13.743 -5.951 3.272 1.00 98.25 180 ARG A N 1
ATOM 1329 C CA . ARG A 1 180 ? -13.613 -7.018 4.283 1.00 98.25 180 ARG A CA 1
ATOM 1330 C C . ARG A 1 180 ? -13.726 -6.474 5.702 1.00 98.25 180 ARG A C 1
ATOM 1332 O O . ARG A 1 180 ? -14.435 -7.059 6.520 1.00 98.25 180 ARG A O 1
ATOM 1339 N N . ARG A 1 181 ? -13.084 -5.333 5.970 1.00 98.06 181 ARG A N 1
ATOM 1340 C CA . ARG A 1 181 ? -13.192 -4.631 7.253 1.00 98.06 181 ARG A CA 1
ATOM 1341 C C . ARG A 1 181 ? -14.634 -4.268 7.588 1.00 98.06 181 ARG A C 1
ATOM 1343 O O . ARG A 1 181 ? -15.128 -4.644 8.644 1.00 98.06 181 ARG A O 1
ATOM 1350 N N . LEU A 1 182 ? -15.336 -3.607 6.668 1.00 96.88 182 LEU A N 1
ATOM 1351 C CA . LEU A 1 182 ? -16.736 -3.213 6.869 1.00 96.88 182 LEU A CA 1
ATOM 1352 C C . LEU A 1 182 ? -17.686 -4.405 7.058 1.00 96.88 182 LEU A C 1
ATOM 1354 O O . LEU A 1 182 ? -18.701 -4.278 7.734 1.00 96.88 182 LEU A O 1
ATOM 1358 N N . GLN A 1 183 ? -17.368 -5.561 6.476 1.00 97.75 183 GLN A N 1
ATOM 1359 C CA . GLN A 1 183 ? -18.183 -6.775 6.576 1.00 97.75 183 GLN A CA 1
ATOM 1360 C C . GLN A 1 183 ? -17.899 -7.606 7.840 1.00 97.75 183 GLN A C 1
ATOM 1362 O O . GLN A 1 183 ? -18.611 -8.589 8.091 1.00 97.75 183 GLN A O 1
ATOM 1367 N N . GLY A 1 184 ? -16.890 -7.225 8.634 1.00 96.75 184 GLY A N 1
ATOM 1368 C CA . GLY A 1 184 ? -16.427 -7.988 9.795 1.00 96.75 184 GLY A CA 1
ATOM 1369 C C . GLY A 1 184 ? -15.730 -9.294 9.406 1.00 96.75 184 GLY A C 1
ATOM 1370 O O . GLY A 1 184 ? -15.833 -10.280 10.125 1.00 96.75 184 GLY A O 1
ATOM 1371 N N . MET A 1 185 ? -15.072 -9.326 8.243 1.00 97.75 185 MET A N 1
ATOM 1372 C CA . MET A 1 185 ? -14.383 -10.505 7.693 1.00 97.75 185 MET A CA 1
ATOM 1373 C C . MET A 1 185 ? -12.860 -10.419 7.875 1.00 97.75 185 MET A C 1
ATOM 1375 O O . MET A 1 185 ? -12.099 -10.914 7.041 1.00 97.75 185 MET A O 1
ATOM 1379 N N . CYS A 1 186 ? -12.397 -9.727 8.914 1.00 98.12 186 CYS A N 1
ATOM 1380 C CA . CYS A 1 186 ? -10.976 -9.665 9.233 1.00 98.12 186 CYS A CA 1
ATOM 1381 C C . CYS A 1 186 ? -10.561 -10.912 10.007 1.00 98.12 186 CYS A C 1
ATOM 1383 O O . CYS A 1 186 ? -11.273 -11.367 10.901 1.00 98.12 186 CYS A O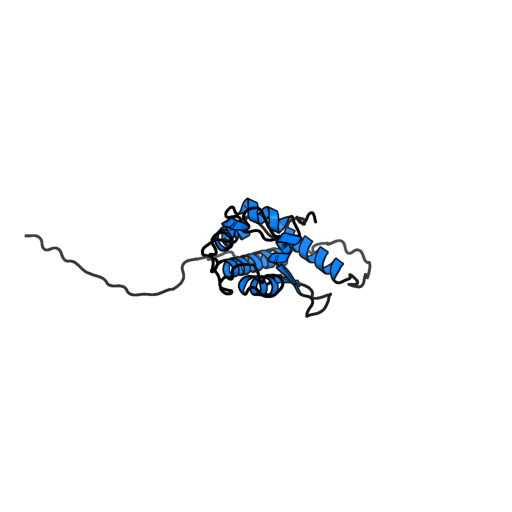 1
ATOM 1385 N N . ASP A 1 187 ? -9.395 -11.439 9.661 1.00 98.06 187 ASP A N 1
ATOM 1386 C CA . ASP A 1 187 ? -8.708 -12.434 10.471 1.00 98.06 187 ASP A CA 1
ATOM 1387 C C . ASP A 1 187 ? -8.061 -11.740 11.688 1.00 98.06 187 ASP A C 1
ATOM 1389 O O . ASP A 1 187 ? -8.017 -10.502 11.738 1.00 98.06 187 ASP A O 1
ATOM 1393 N N . PRO A 1 188 ? -7.525 -12.490 12.671 1.00 98.12 188 PRO A N 1
ATOM 1394 C CA . PRO A 1 188 ? -6.680 -11.896 13.699 1.00 98.12 188 PRO A CA 1
ATOM 1395 C C . PRO A 1 188 ? -5.550 -11.040 13.087 1.00 98.12 188 PRO A C 1
ATOM 1397 O O . PRO A 1 188 ? -5.033 -11.394 12.019 1.00 98.12 188 PRO A O 1
ATOM 1400 N N . PRO A 1 189 ? -5.148 -9.933 13.745 1.00 98.12 189 PRO A N 1
ATOM 1401 C CA . PRO A 1 189 ? -4.017 -9.118 13.313 1.00 98.12 189 PRO A CA 1
ATOM 1402 C C . PRO A 1 189 ? -2.775 -9.954 12.996 1.00 98.12 189 PRO A C 1
ATOM 1404 O O . PRO A 1 189 ? -2.430 -10.875 13.736 1.00 98.12 189 PRO A O 1
ATOM 1407 N N . ARG A 1 190 ? -2.105 -9.617 11.892 1.00 98.00 190 ARG A N 1
ATOM 1408 C CA . ARG A 1 190 ? -0.907 -10.315 11.403 1.00 98.00 190 ARG A CA 1
ATOM 1409 C C . ARG A 1 190 ? 0.386 -9.560 11.668 1.00 98.00 190 ARG A C 1
ATOM 1411 O O . ARG A 1 190 ? 1.439 -10.189 11.625 1.00 98.00 190 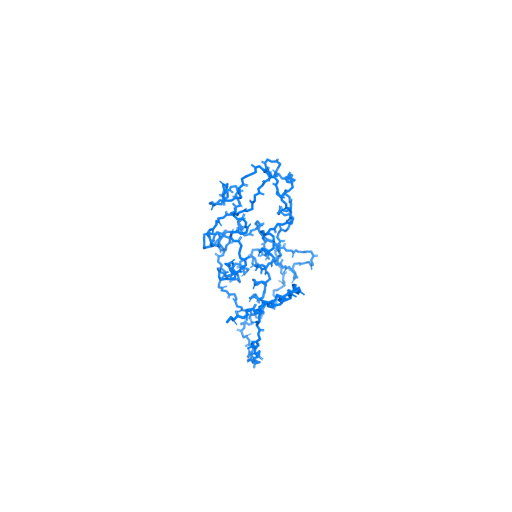ARG A O 1
ATOM 1418 N N . LEU A 1 191 ? 0.315 -8.249 11.920 1.00 96.88 191 LEU A N 1
ATOM 1419 C CA . LEU A 1 191 ? 1.489 -7.466 12.296 1.00 96.88 191 LEU A CA 1
ATOM 1420 C C . LEU A 1 191 ? 2.125 -8.055 13.550 1.00 96.88 191 LEU A C 1
ATOM 1422 O O . LEU A 1 191 ? 1.463 -8.188 14.579 1.00 96.88 191 LEU A O 1
ATOM 1426 N N . GLN A 1 192 ? 3.405 -8.379 13.442 1.00 91.62 192 GLN A N 1
ATOM 1427 C CA . GLN A 1 192 ? 4.198 -8.892 14.553 1.00 91.62 192 GLN A CA 1
ATOM 1428 C C . GLN A 1 192 ? 4.939 -7.741 15.232 1.00 91.62 192 GLN A C 1
ATOM 1430 O O . GLN A 1 192 ? 4.972 -7.707 16.457 1.00 91.62 192 GLN A O 1
ATOM 1435 N N . ASP A 1 193 ? 5.376 -6.753 14.443 1.00 65.88 193 ASP A N 1
ATOM 1436 C CA . ASP A 1 193 ? 5.798 -5.403 14.828 1.00 65.88 193 ASP A CA 1
ATOM 1437 C C . ASP A 1 193 ? 6.373 -4.636 13.627 1.00 65.88 193 ASP A C 1
ATOM 1439 O O . ASP A 1 193 ? 6.791 -5.240 12.609 1.00 65.88 193 ASP A O 1
#

Radius of gyration: 22.47 Å; chains: 1; bounding box: 50×40×92 Å

Secondary structure (DSSP, 8-state):
--PPP---------------------------------------S---HHHHHHHHHHHHHHH--HHHHHHTTHHHHHHTPBPTTS-BTHHHHTT-GGG----SSHHHHHHHHHH-HHHHHHHEEEE-TT-GGG-EEEE-HHHHHHHHTT-TT-TTSPP--SS-HHHHHHHHHHHHHHHHHHTT-PPSP----

Foldseek 3Di:
DDDDDDDDDDDDDDDDDPDDPPDPPPDPPPDDDPPPPPPVDPDDLPDDPVRLFVVQLLQLLQLADLVQLVVLQQQVFQQQFAFPVRDGPCVAALQCPPQEHRNNDSVRLSLCLSAEPSHVCLFWGWDQVVHSVPIHIDGPLVNLVCCQVCNPPSVVHGHGDSPGSNVSSSVSSVVSSVVSSVVVNGGRGRHPD